Protein AF-D8LV66-F1 (afdb_monomer)

Sequence (334 aa):
MMGAKPSKTAANLLRFVEIIVEHAATNAAELAEILTWSRSHCESSVCGRDVHSAFYTSLFNVICMVATRYASPFEIMMPICQSVGTKEGIHCAHFASITDSNASNVAIALSDAIQTLLRPLSFMISLHKMYSVKNELEQERIRHLVPSFYSAWKKSAAHLCDALLQLAKAARLLVESELNVAAGESLLLLLKGFYGVVDQTVKQFAYASDCCPIQALTQLAQCISEKLTPSVYAVIQTVQKQGNSDVHVRKQAKLVPDVIFAIEQYEAKLIQVNKKTKGAVNLTMFVRRSTARDFRIDSAKLRNRLTKREEEEDERGGEVLVKAKREHVEWFVC

Structure (mmCIF, N/CA/C/O backbone):
data_AF-D8LV66-F1
#
_entry.id   AF-D8LV66-F1
#
loop_
_atom_site.group_PDB
_atom_site.id
_atom_site.type_symbol
_atom_site.label_atom_id
_atom_site.label_alt_id
_atom_site.label_comp_id
_atom_site.label_asym_id
_atom_site.label_entity_id
_atom_site.label_seq_id
_atom_site.pdbx_PDB_ins_code
_atom_site.Cartn_x
_atom_site.Cartn_y
_atom_site.Cartn_z
_atom_site.occupancy
_atom_site.B_iso_or_equiv
_atom_site.auth_seq_id
_atom_site.auth_comp_id
_atom_site.auth_asym_id
_atom_site.auth_atom_id
_atom_site.pdbx_PDB_model_num
ATOM 1 N N . MET A 1 1 ? 7.405 8.545 -47.912 1.00 34.97 1 MET A N 1
ATOM 2 C CA . MET A 1 1 ? 6.380 8.185 -46.907 1.00 34.97 1 MET A CA 1
ATOM 3 C C . MET A 1 1 ? 7.057 7.367 -45.822 1.00 34.97 1 MET A C 1
ATOM 5 O O . MET A 1 1 ? 7.722 6.391 -46.136 1.00 34.97 1 MET A O 1
ATOM 9 N N . MET A 1 2 ? 7.011 7.862 -44.586 1.00 37.50 2 MET A N 1
ATOM 10 C CA . MET A 1 2 ? 7.752 7.349 -43.430 1.00 37.50 2 MET A CA 1
ATOM 11 C C . MET A 1 2 ? 7.255 5.957 -43.019 1.00 37.50 2 MET A C 1
ATOM 13 O O . MET A 1 2 ? 6.076 5.786 -42.725 1.00 37.50 2 MET A O 1
ATOM 17 N N . GLY A 1 3 ? 8.158 4.977 -42.959 1.00 38.28 3 GLY A N 1
ATOM 18 C CA . GLY A 1 3 ? 7.880 3.669 -42.369 1.00 38.28 3 GLY A CA 1
ATOM 19 C C . GLY A 1 3 ? 7.764 3.786 -40.851 1.00 38.28 3 GLY A C 1
ATOM 20 O O . GLY A 1 3 ? 8.767 3.951 -40.154 1.00 38.28 3 GLY A O 1
ATOM 21 N N . ALA A 1 4 ? 6.544 3.720 -40.320 1.00 41.72 4 ALA A N 1
ATOM 22 C CA . ALA A 1 4 ? 6.340 3.532 -38.890 1.00 41.72 4 ALA A CA 1
ATOM 23 C C . ALA A 1 4 ? 6.951 2.179 -38.485 1.00 41.72 4 ALA A C 1
ATOM 25 O O . ALA A 1 4 ? 6.580 1.140 -39.028 1.00 41.72 4 ALA A O 1
ATOM 26 N N . LYS A 1 5 ? 7.912 2.189 -37.549 1.00 54.53 5 LYS A N 1
ATOM 27 C CA . LYS A 1 5 ? 8.500 0.954 -37.005 1.00 54.53 5 LYS A CA 1
ATOM 28 C C . LYS A 1 5 ? 7.367 0.075 -36.437 1.00 54.53 5 LYS A C 1
ATOM 30 O O . LYS A 1 5 ? 6.600 0.595 -35.622 1.00 54.53 5 LYS A O 1
ATOM 35 N N . PRO A 1 6 ? 7.275 -1.220 -36.797 1.00 58.41 6 PRO A N 1
ATOM 36 C CA . PRO A 1 6 ? 6.138 -2.095 -36.477 1.00 58.41 6 PRO A CA 1
ATOM 37 C C . PRO A 1 6 ? 5.761 -2.137 -34.987 1.00 58.41 6 PRO A C 1
ATOM 39 O O . PRO A 1 6 ? 4.588 -2.266 -34.648 1.00 58.41 6 PRO A O 1
ATOM 42 N N . SER A 1 7 ? 6.714 -1.911 -34.080 1.00 65.19 7 SER A N 1
ATOM 43 C CA . SER A 1 7 ? 6.426 -1.813 -32.647 1.00 65.19 7 SER A CA 1
ATOM 44 C C . SER A 1 7 ? 5.585 -0.610 -32.226 1.00 65.19 7 SER A C 1
ATOM 46 O O . SER A 1 7 ? 4.782 -0.752 -31.307 1.00 65.19 7 SER A O 1
ATOM 48 N N . LYS A 1 8 ? 5.763 0.571 -32.833 1.00 69.75 8 LYS A N 1
ATOM 49 C CA . LYS A 1 8 ? 4.962 1.746 -32.449 1.00 69.75 8 LYS A CA 1
ATOM 50 C C . LYS A 1 8 ? 3.501 1.521 -32.819 1.00 69.75 8 LYS A C 1
ATOM 52 O O . LYS A 1 8 ? 2.612 1.849 -32.043 1.00 69.75 8 LYS A O 1
ATOM 57 N N . THR A 1 9 ? 3.268 0.899 -33.971 1.00 78.19 9 THR A N 1
ATOM 58 C CA . THR A 1 9 ? 1.936 0.482 -34.408 1.00 78.19 9 THR A CA 1
ATOM 59 C C . THR A 1 9 ? 1.343 -0.554 -33.451 1.00 78.19 9 THR A C 1
ATOM 61 O O . THR A 1 9 ? 0.213 -0.378 -33.014 1.00 78.19 9 THR A O 1
ATOM 64 N N . ALA A 1 10 ? 2.112 -1.570 -33.045 1.00 78.94 10 ALA A N 1
ATOM 65 C CA . ALA A 1 10 ? 1.655 -2.577 -32.083 1.00 78.94 10 ALA A CA 1
ATOM 66 C C . ALA A 1 10 ? 1.335 -1.988 -30.692 1.00 78.94 10 ALA A C 1
ATOM 68 O O . ALA A 1 10 ? 0.301 -2.307 -30.113 1.00 78.94 10 ALA A O 1
ATOM 69 N N . ALA A 1 11 ? 2.171 -1.081 -30.176 1.00 80.06 11 ALA A N 1
ATOM 70 C CA . ALA A 1 11 ? 1.907 -0.384 -28.914 1.00 80.06 11 ALA A CA 1
ATOM 71 C C . ALA A 1 11 ? 0.644 0.496 -28.997 1.00 80.06 11 ALA A C 1
ATOM 73 O O . ALA A 1 11 ? -0.153 0.534 -28.063 1.00 80.06 11 ALA A O 1
ATOM 74 N N . ASN A 1 12 ? 0.410 1.153 -30.138 1.00 83.00 12 ASN A N 1
ATOM 75 C CA . ASN A 1 12 ? -0.816 1.918 -30.362 1.00 83.00 12 ASN A CA 1
ATOM 76 C C . ASN A 1 12 ? -2.060 1.019 -30.419 1.00 83.00 12 ASN A C 1
ATOM 78 O O . ASN A 1 12 ? -3.099 1.407 -29.896 1.00 83.00 12 ASN A O 1
ATOM 82 N N . LEU A 1 13 ? -1.965 -0.180 -31.007 1.00 86.00 13 LEU A N 1
ATOM 83 C CA . LEU A 1 13 ? -3.057 -1.163 -30.989 1.00 86.00 13 LEU A CA 1
ATOM 84 C C . LEU A 1 13 ? -3.398 -1.600 -29.562 1.00 86.00 13 LEU A C 1
ATOM 86 O O . LEU A 1 13 ? -4.570 -1.618 -29.198 1.00 86.00 13 LEU A O 1
ATOM 90 N N . LEU A 1 14 ? -2.389 -1.861 -28.728 1.00 86.38 14 LEU A N 1
ATOM 91 C CA . LEU A 1 14 ? -2.613 -2.154 -27.311 1.00 86.38 14 LEU A CA 1
ATOM 92 C C . LEU A 1 14 ? -3.275 -0.986 -26.580 1.00 86.38 14 LEU A C 1
ATOM 94 O O . LEU A 1 14 ? -4.154 -1.211 -25.761 1.00 86.38 14 LEU A O 1
ATOM 98 N N . ARG A 1 15 ? -2.952 0.260 -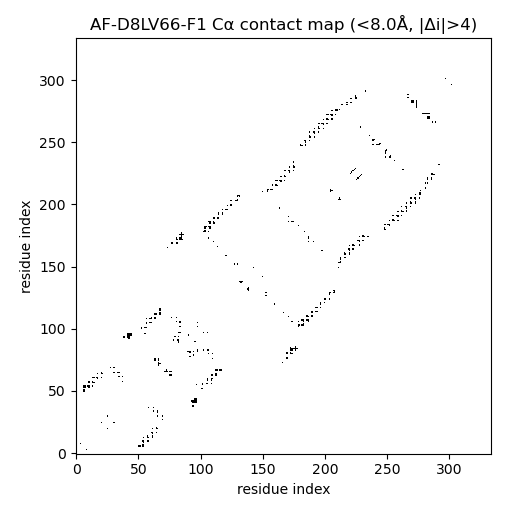26.934 1.00 84.06 15 ARG A N 1
ATOM 99 C CA . ARG A 1 15 ? -3.637 1.434 -26.382 1.00 84.06 15 ARG A CA 1
ATOM 100 C C . ARG A 1 15 ? -5.115 1.522 -26.782 1.00 84.06 15 ARG A C 1
ATOM 102 O O . ARG A 1 15 ? -5.923 2.022 -26.007 1.00 84.06 15 ARG A O 1
ATOM 109 N N . PHE A 1 16 ? -5.507 1.013 -27.951 1.00 85.88 16 PHE A N 1
ATOM 110 C CA . PHE A 1 16 ? -6.932 0.857 -28.272 1.00 85.88 16 PHE A CA 1
ATOM 111 C C . PHE A 1 16 ? -7.596 -0.194 -27.380 1.00 85.88 16 PHE A C 1
ATOM 113 O O . PHE A 1 16 ? -8.700 0.043 -26.899 1.00 85.88 16 PHE A O 1
ATOM 120 N N . VAL A 1 17 ? -6.912 -1.309 -27.104 1.00 85.94 17 VAL A N 1
ATOM 121 C CA . VAL A 1 17 ? -7.387 -2.303 -26.127 1.00 85.94 17 VAL A CA 1
ATOM 122 C C . VAL A 1 17 ? -7.499 -1.678 -24.734 1.00 85.94 17 VAL A C 1
ATOM 124 O O . VAL A 1 17 ? -8.485 -1.935 -24.047 1.00 85.94 17 VAL A O 1
ATOM 127 N N . GLU A 1 18 ? -6.559 -0.805 -24.346 1.00 85.06 18 GLU A N 1
ATOM 128 C CA . GLU A 1 18 ? -6.644 -0.052 -23.091 1.00 85.06 18 GLU A CA 1
ATOM 129 C C . GLU A 1 18 ? -7.951 0.763 -23.027 1.00 85.06 18 GLU A C 1
ATOM 131 O O . GLU A 1 18 ? -8.743 0.630 -22.099 1.00 85.06 18 GLU A O 1
ATOM 136 N N . ILE A 1 19 ? -8.238 1.551 -24.064 1.00 85.38 19 ILE A N 1
ATOM 137 C CA . ILE A 1 19 ? -9.449 2.384 -24.119 1.00 85.38 19 ILE A CA 1
ATOM 138 C C . ILE A 1 19 ? -10.722 1.527 -24.088 1.00 85.38 19 ILE A C 1
ATOM 140 O O . ILE A 1 19 ? -11.679 1.884 -23.397 1.00 85.38 19 ILE A O 1
ATOM 144 N N . ILE A 1 20 ? -10.737 0.402 -24.812 1.00 84.88 20 ILE A N 1
ATOM 145 C CA . ILE A 1 20 ? -11.877 -0.524 -24.837 1.00 84.88 20 ILE A CA 1
ATOM 146 C C . ILE A 1 20 ? -12.112 -1.094 -23.444 1.00 84.88 20 ILE A C 1
ATOM 148 O O . ILE A 1 20 ? -13.227 -1.009 -22.944 1.00 84.88 20 ILE A O 1
ATOM 152 N N . VAL A 1 21 ? -11.085 -1.636 -22.791 1.00 85.31 21 VAL A N 1
ATOM 153 C CA . VAL A 1 21 ? -11.248 -2.197 -21.445 1.00 85.31 21 VAL A CA 1
ATOM 154 C C . VAL A 1 21 ? -11.618 -1.105 -20.443 1.00 85.31 21 VAL A C 1
ATOM 156 O O . VAL A 1 21 ? -12.379 -1.390 -19.529 1.00 85.31 21 VAL A O 1
ATOM 159 N N . GLU A 1 22 ? -11.158 0.136 -20.608 1.00 83.06 22 GLU A N 1
ATOM 160 C CA . GLU A 1 22 ? -11.530 1.252 -19.735 1.00 83.06 22 GLU A CA 1
ATOM 161 C C . GLU A 1 22 ? -13.007 1.671 -19.887 1.00 83.06 22 GLU A C 1
ATOM 163 O O . GLU A 1 22 ? -13.671 1.956 -18.889 1.00 83.06 22 GLU A O 1
ATOM 168 N N . HIS A 1 23 ? -13.558 1.674 -21.101 1.00 80.25 23 HIS A N 1
ATOM 169 C CA . HIS A 1 23 ? -14.875 2.273 -21.363 1.00 80.25 23 HIS A CA 1
ATOM 170 C C . HIS A 1 23 ? -15.986 1.261 -21.651 1.00 80.25 23 HIS A C 1
ATOM 172 O O . HIS A 1 23 ? -17.163 1.586 -21.492 1.00 80.25 23 HIS A O 1
ATOM 178 N N . ALA A 1 24 ? -15.649 0.040 -22.056 1.00 77.06 24 ALA A N 1
ATOM 179 C CA . ALA A 1 24 ? -16.635 -1.001 -22.291 1.00 77.06 24 ALA A CA 1
ATOM 180 C C . ALA A 1 24 ? -17.081 -1.641 -20.969 1.00 77.06 24 ALA A C 1
ATOM 182 O O . ALA A 1 24 ? -16.293 -1.824 -20.032 1.00 77.06 24 ALA A O 1
ATOM 183 N N . ALA A 1 25 ? -18.360 -2.016 -20.915 1.00 72.06 25 ALA A N 1
ATOM 184 C CA . ALA A 1 25 ? -18.902 -2.891 -19.884 1.00 72.06 25 ALA A CA 1
ATOM 185 C C . ALA A 1 25 ? -18.411 -4.323 -20.146 1.00 72.06 25 ALA A C 1
ATOM 187 O O . ALA A 1 25 ? -19.154 -5.161 -20.649 1.00 72.06 25 ALA A O 1
ATOM 188 N N . THR A 1 26 ? -17.133 -4.569 -19.863 1.00 78.69 26 THR A N 1
ATOM 189 C CA . THR A 1 26 ? -16.510 -5.874 -20.062 1.00 78.69 26 THR A CA 1
ATOM 190 C C . THR A 1 26 ? -17.014 -6.870 -19.028 1.00 78.69 26 THR A C 1
ATOM 192 O O . THR A 1 26 ? -17.014 -6.598 -17.823 1.00 78.69 26 THR A O 1
ATOM 195 N N . ASN A 1 27 ? -17.463 -8.035 -19.490 1.00 85.25 27 ASN A N 1
ATOM 196 C CA . ASN A 1 27 ? -17.871 -9.117 -18.599 1.00 85.25 27 ASN A CA 1
ATOM 197 C C . ASN A 1 27 ? -16.661 -9.970 -18.166 1.00 85.25 27 ASN A C 1
ATOM 199 O O . ASN A 1 27 ? -15.556 -9.853 -18.697 1.00 85.25 27 ASN A O 1
ATOM 203 N N . ALA A 1 28 ? -16.857 -10.847 -17.178 1.00 84.38 28 ALA A N 1
ATOM 204 C CA . ALA A 1 28 ? -15.771 -11.659 -16.628 1.00 84.38 28 ALA A CA 1
ATOM 205 C C . ALA A 1 28 ? -15.124 -12.607 -17.659 1.00 84.38 28 ALA A C 1
ATOM 207 O O . ALA A 1 28 ? -13.924 -12.863 -17.566 1.00 84.38 28 ALA A O 1
ATOM 208 N N . ALA A 1 29 ? -15.889 -13.105 -18.638 1.00 87.56 29 ALA A N 1
ATOM 209 C CA . ALA A 1 29 ? -15.373 -13.995 -19.676 1.00 87.56 29 ALA A CA 1
ATOM 210 C C . ALA A 1 29 ? -14.469 -13.239 -20.662 1.00 87.56 29 ALA A C 1
ATOM 212 O O . ALA A 1 29 ? -13.368 -13.696 -20.953 1.00 87.56 29 ALA A O 1
ATOM 213 N N . GLU A 1 30 ? -14.881 -12.043 -21.087 1.00 88.62 30 GLU A N 1
ATOM 214 C CA . GLU A 1 30 ? -14.080 -11.165 -21.952 1.00 88.62 30 GLU A CA 1
ATOM 215 C C . GLU A 1 30 ? -12.770 -10.748 -21.272 1.00 88.62 30 GLU A C 1
ATOM 217 O O . GLU A 1 30 ? -11.700 -10.800 -21.877 1.00 88.62 30 GLU A O 1
ATOM 222 N N . LEU A 1 31 ? -12.820 -10.390 -19.982 1.00 87.56 31 LEU A N 1
ATOM 223 C CA . LEU A 1 31 ? -11.614 -10.072 -19.210 1.00 87.56 31 LEU A CA 1
ATOM 224 C C . LEU A 1 31 ? -10.668 -11.277 -19.104 1.00 87.56 31 LEU A C 1
ATOM 226 O O . LEU A 1 31 ? -9.450 -11.108 -19.198 1.00 87.56 31 LEU A O 1
ATOM 230 N N . ALA A 1 32 ? -11.209 -12.485 -18.925 1.00 88.12 32 ALA A N 1
ATOM 231 C CA . ALA A 1 32 ? -10.419 -13.710 -18.867 1.00 88.12 32 ALA A CA 1
ATOM 232 C C . ALA A 1 32 ? -9.761 -14.038 -20.219 1.00 88.12 32 ALA A C 1
ATOM 234 O O . ALA A 1 32 ? -8.601 -14.457 -20.245 1.00 88.12 32 ALA A O 1
ATOM 235 N N . GLU A 1 33 ? -10.453 -13.806 -21.336 1.00 90.56 33 GLU A N 1
ATOM 236 C CA . GLU A 1 33 ? -9.908 -13.991 -22.685 1.00 90.56 33 GLU A CA 1
ATOM 237 C C . GLU A 1 33 ? -8.758 -13.014 -22.961 1.00 90.56 33 GLU A C 1
ATOM 239 O O . GLU A 1 33 ? -7.662 -13.440 -23.336 1.00 90.56 33 GLU A O 1
ATOM 244 N N . ILE A 1 34 ? -8.957 -11.721 -22.671 1.00 89.62 34 ILE A N 1
ATOM 245 C CA . ILE A 1 34 ? -7.915 -10.691 -22.812 1.00 89.62 34 ILE A CA 1
ATOM 246 C C . ILE A 1 34 ? -6.699 -11.034 -21.946 1.00 89.62 34 ILE A C 1
ATOM 248 O O . ILE A 1 34 ? -5.557 -10.912 -22.398 1.00 89.62 34 ILE A O 1
ATOM 252 N N . LEU A 1 35 ? -6.916 -11.488 -20.708 1.00 88.62 35 LEU A N 1
ATOM 253 C CA . LEU A 1 35 ? -5.836 -11.886 -19.807 1.00 88.62 35 LEU A CA 1
ATOM 254 C C . LEU A 1 35 ? -5.074 -13.111 -20.325 1.00 88.62 35 LEU A C 1
ATOM 256 O O . LEU A 1 35 ? -3.846 -13.127 -20.272 1.00 88.62 35 LEU A O 1
ATOM 260 N N . THR A 1 36 ? -5.784 -14.118 -20.833 1.00 90.00 36 THR A N 1
ATOM 261 C CA . THR A 1 36 ? -5.188 -15.350 -21.374 1.00 90.00 36 THR A CA 1
ATOM 262 C C . THR A 1 36 ? -4.342 -15.038 -22.602 1.00 90.00 36 THR A C 1
ATOM 264 O O . THR A 1 36 ? -3.177 -15.434 -22.677 1.00 90.00 36 THR A O 1
ATOM 267 N N . TRP A 1 37 ? -4.887 -14.236 -23.520 1.00 89.88 37 TRP A N 1
ATOM 268 C CA . TRP A 1 37 ? -4.152 -13.732 -24.673 1.00 89.88 37 TRP A CA 1
ATOM 269 C C . TRP A 1 37 ? -2.910 -12.949 -24.237 1.00 89.88 37 TRP A C 1
ATOM 271 O O . TRP A 1 37 ? -1.808 -13.235 -24.705 1.00 89.88 37 TRP A O 1
ATOM 281 N N . SER A 1 38 ? -3.043 -12.029 -23.279 1.00 88.31 38 SER A N 1
ATOM 282 C CA . SER A 1 38 ? -1.922 -11.200 -22.816 1.00 88.31 38 SER A CA 1
ATOM 283 C C . SER A 1 38 ? -0.817 -12.033 -22.158 1.00 88.31 38 SER A C 1
ATOM 285 O O . SER A 1 38 ? 0.359 -11.816 -22.438 1.00 88.31 38 SER A O 1
ATOM 287 N N . ARG A 1 39 ? -1.178 -13.030 -21.337 1.00 85.00 39 ARG A N 1
ATOM 288 C CA . ARG A 1 39 ? -0.216 -13.936 -20.683 1.00 85.00 39 ARG A CA 1
ATOM 289 C C . ARG A 1 39 ? 0.567 -14.782 -21.678 1.00 85.00 39 ARG A C 1
ATOM 291 O O . ARG A 1 39 ? 1.778 -14.901 -21.526 1.00 85.00 39 ARG A O 1
ATOM 298 N N . SER A 1 40 ? -0.076 -15.278 -22.739 1.00 85.50 40 SER A N 1
ATOM 299 C CA . SER A 1 40 ? 0.633 -16.040 -23.780 1.00 85.50 40 SER A CA 1
ATOM 300 C C . SER A 1 40 ? 1.775 -15.235 -24.425 1.00 85.50 40 SER A C 1
ATOM 302 O O . SER A 1 40 ? 2.829 -15.784 -24.744 1.00 85.5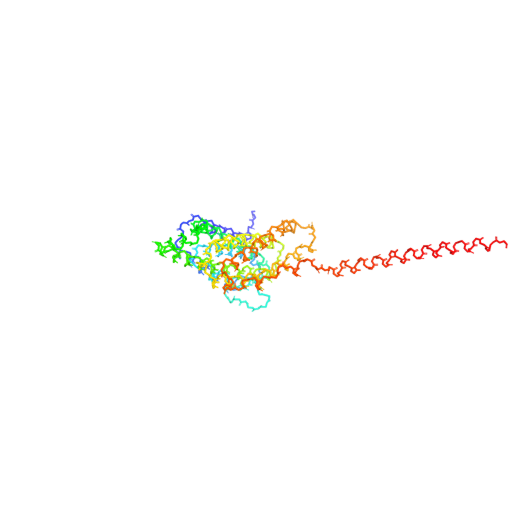0 40 SER A O 1
ATOM 304 N N . HIS A 1 41 ? 1.619 -13.909 -24.518 1.00 82.69 41 HIS A N 1
ATOM 305 C CA . HIS A 1 41 ? 2.650 -13.000 -25.023 1.00 82.69 41 HIS A CA 1
ATOM 306 C C . HIS A 1 41 ? 3.734 -12.664 -23.983 1.00 82.69 41 HIS A C 1
ATOM 308 O O . HIS A 1 41 ? 4.818 -12.233 -24.369 1.00 82.69 41 HIS A O 1
ATOM 314 N N . CYS A 1 42 ? 3.475 -12.866 -22.686 1.00 80.06 42 CYS A N 1
ATOM 315 C CA . CYS A 1 42 ? 4.460 -12.710 -21.607 1.00 80.06 42 CYS A CA 1
ATOM 316 C C . CYS A 1 42 ? 5.340 -13.958 -21.403 1.00 80.06 42 CYS A C 1
ATOM 318 O O . CYS A 1 42 ? 6.487 -13.830 -20.969 1.00 80.06 42 CYS A O 1
ATOM 320 N N . GLU A 1 43 ? 4.805 -15.144 -21.709 1.00 73.19 43 GLU A N 1
ATOM 321 C CA . GLU A 1 43 ? 5.479 -16.448 -21.582 1.00 73.19 43 GLU A CA 1
ATOM 322 C C . GLU A 1 43 ? 6.377 -16.771 -22.779 1.00 73.19 43 GLU A C 1
ATOM 324 O O . GLU A 1 43 ? 7.439 -17.380 -22.642 1.00 73.19 43 GLU A O 1
ATOM 329 N N . SER A 1 44 ? 5.963 -16.358 -23.976 1.00 60.22 44 SER A N 1
ATOM 330 C CA . SER A 1 44 ? 6.697 -16.660 -25.195 1.00 60.22 44 SER A CA 1
ATOM 331 C C . SER A 1 44 ? 7.904 -15.718 -25.341 1.00 60.22 44 SER A C 1
ATOM 333 O O . SER A 1 44 ? 7.757 -14.509 -25.507 1.00 60.22 44 SER A O 1
ATOM 335 N N . SER A 1 45 ? 9.129 -16.253 -25.356 1.00 52.50 45 SER A N 1
ATOM 336 C CA . SER A 1 45 ? 10.355 -15.499 -25.686 1.00 52.50 45 SER A CA 1
ATOM 337 C C . SER A 1 45 ? 10.436 -15.104 -27.177 1.00 52.50 45 SER A C 1
ATOM 339 O O . SER A 1 45 ? 11.523 -14.929 -27.725 1.00 52.50 45 SER A O 1
ATOM 341 N N . VAL A 1 46 ? 9.294 -15.064 -27.873 1.00 45.62 46 VAL A N 1
ATOM 342 C CA . VAL A 1 46 ? 9.173 -15.166 -29.339 1.00 45.62 46 VAL A CA 1
ATOM 343 C C . VAL A 1 46 ? 9.483 -13.848 -30.048 1.00 45.62 46 VAL A C 1
ATOM 345 O O . VAL A 1 46 ? 9.796 -13.827 -31.236 1.00 45.62 46 VAL A O 1
ATOM 348 N N . CYS A 1 47 ? 9.494 -12.737 -29.324 1.00 44.78 47 CYS A N 1
ATOM 349 C CA . CYS A 1 47 ? 9.873 -11.454 -29.884 1.00 44.78 47 CYS A CA 1
ATOM 350 C C . CYS A 1 47 ? 11.376 -11.231 -29.677 1.00 44.78 47 CYS A C 1
ATOM 352 O O . CYS A 1 47 ? 11.826 -10.986 -28.559 1.00 44.78 47 CYS A O 1
ATOM 354 N N . GLY A 1 48 ? 12.149 -11.345 -30.765 1.00 44.69 48 GLY A N 1
ATOM 355 C CA . GLY A 1 48 ? 13.594 -11.112 -30.786 1.00 44.69 48 GLY A CA 1
ATOM 356 C C . GLY A 1 48 ? 14.002 -9.840 -30.037 1.00 44.69 48 GLY A C 1
ATOM 357 O O . GLY A 1 48 ? 13.224 -8.893 -29.945 1.00 44.69 48 GLY A O 1
ATOM 358 N N . ARG A 1 49 ? 15.235 -9.840 -29.515 1.00 45.84 49 ARG A N 1
ATOM 359 C CA . ARG A 1 49 ? 15.826 -8.882 -28.553 1.00 45.84 49 ARG A CA 1
ATOM 360 C C . ARG A 1 49 ? 15.603 -7.379 -28.824 1.00 45.84 49 ARG A C 1
ATOM 362 O O . ARG A 1 49 ? 15.785 -6.586 -27.909 1.00 45.84 49 ARG A O 1
ATOM 369 N N . ASP A 1 50 ? 15.145 -7.001 -30.015 1.00 46.25 50 ASP A N 1
ATOM 370 C CA . ASP A 1 50 ? 14.879 -5.623 -30.438 1.00 46.25 50 ASP A CA 1
ATOM 371 C C . ASP A 1 50 ? 13.387 -5.240 -30.530 1.00 46.25 50 ASP A C 1
ATOM 373 O O . ASP A 1 50 ? 13.065 -4.098 -30.870 1.00 46.25 50 ASP A O 1
ATOM 377 N N . VAL A 1 51 ? 12.442 -6.129 -30.186 1.00 52.19 51 VAL A N 1
ATOM 378 C CA . VAL A 1 51 ? 11.017 -5.771 -30.037 1.00 52.19 51 VAL A CA 1
ATOM 379 C C . VAL A 1 51 ? 10.786 -5.084 -28.684 1.00 52.19 51 VAL A C 1
ATOM 381 O O . VAL A 1 51 ? 10.202 -5.604 -27.742 1.00 52.19 51 VAL A O 1
ATOM 384 N N . HIS A 1 52 ? 11.300 -3.858 -28.647 1.00 68.38 52 HIS A N 1
ATOM 385 C CA . HIS A 1 52 ? 10.719 -2.640 -28.106 1.00 68.38 52 HIS A CA 1
ATOM 386 C C . HIS A 1 52 ? 9.997 -2.712 -26.748 1.00 68.38 52 HIS A C 1
ATOM 388 O O . HIS A 1 52 ? 8.788 -2.929 -26.673 1.00 68.38 52 HIS A O 1
ATOM 394 N N . SER A 1 53 ? 10.718 -2.304 -25.699 1.00 71.56 53 SER A N 1
ATOM 395 C CA . SER A 1 53 ? 10.223 -1.937 -24.356 1.00 71.56 53 SER A CA 1
ATOM 396 C C . SER A 1 53 ? 8.850 -1.227 -24.335 1.00 71.56 53 SER A C 1
ATOM 398 O O . SER A 1 53 ? 8.042 -1.479 -23.443 1.00 71.56 53 SER A O 1
ATOM 400 N N . ALA A 1 54 ? 8.526 -0.412 -25.350 1.00 78.38 54 ALA A N 1
ATOM 401 C CA . ALA A 1 54 ? 7.224 0.246 -25.495 1.00 78.38 54 ALA A CA 1
ATOM 402 C C . ALA A 1 54 ? 6.034 -0.725 -25.646 1.00 78.38 54 ALA A C 1
ATOM 404 O O . ALA A 1 54 ? 4.996 -0.491 -25.037 1.00 78.38 54 ALA A O 1
ATOM 405 N N . PHE A 1 55 ? 6.176 -1.814 -26.413 1.00 84.69 55 PHE A N 1
ATOM 406 C CA . PHE A 1 55 ? 5.109 -2.809 -26.581 1.00 84.69 55 PHE A CA 1
ATOM 407 C C . PHE A 1 55 ? 4.806 -3.507 -25.257 1.00 84.69 55 PHE A C 1
ATOM 409 O O . PHE A 1 55 ? 3.660 -3.517 -24.822 1.00 84.69 55 PHE A O 1
ATOM 416 N N . TYR A 1 56 ? 5.837 -4.024 -24.582 1.00 83.25 56 TYR A N 1
ATOM 417 C CA . TYR A 1 56 ? 5.658 -4.692 -23.294 1.00 83.25 56 TYR A CA 1
ATOM 418 C C . TYR A 1 56 ? 5.160 -3.735 -22.212 1.00 83.25 56 TYR A C 1
ATOM 420 O O . TYR A 1 56 ? 4.332 -4.129 -21.403 1.00 83.25 56 TYR A O 1
ATOM 428 N N . THR A 1 57 ? 5.582 -2.468 -22.234 1.00 83.25 57 THR A N 1
ATOM 429 C CA . THR A 1 57 ? 5.021 -1.444 -21.340 1.00 83.25 57 THR A CA 1
ATOM 430 C C . THR A 1 57 ? 3.505 -1.320 -21.532 1.00 83.25 57 THR A C 1
ATOM 432 O O . THR A 1 57 ? 2.759 -1.428 -20.563 1.00 83.25 57 THR A O 1
ATOM 435 N N . SER A 1 58 ? 3.033 -1.177 -22.776 1.00 87.56 58 SER A N 1
ATOM 436 C CA . SER A 1 58 ? 1.594 -1.144 -23.078 1.00 87.56 58 SER A CA 1
ATOM 437 C C . SER A 1 58 ? 0.886 -2.464 -22.748 1.00 87.56 58 SER A C 1
ATOM 439 O O . SER A 1 58 ? -0.237 -2.455 -22.260 1.00 87.56 58 SER A O 1
ATOM 441 N N . LEU A 1 59 ? 1.536 -3.612 -22.952 1.00 89.94 59 LEU A N 1
ATOM 442 C CA . LEU A 1 59 ? 0.955 -4.914 -22.617 1.00 89.94 59 LEU A CA 1
ATOM 443 C C . LEU A 1 59 ? 0.732 -5.041 -21.105 1.00 89.94 59 LEU A C 1
ATOM 445 O O . LEU A 1 59 ? -0.347 -5.434 -20.667 1.00 89.94 59 LEU A O 1
ATOM 449 N N . PHE A 1 60 ? 1.723 -4.656 -20.297 1.00 90.75 60 PHE A N 1
ATOM 450 C CA . PHE A 1 60 ? 1.603 -4.676 -18.841 1.00 90.75 60 PHE A CA 1
ATOM 451 C C . PHE A 1 60 ? 0.591 -3.653 -18.319 1.00 90.75 60 PHE A C 1
ATOM 453 O O . PHE A 1 60 ? -0.099 -3.961 -17.349 1.00 90.75 60 PHE A O 1
ATOM 460 N N . ASN A 1 61 ? 0.422 -2.500 -18.973 1.00 90.69 61 ASN A N 1
ATOM 461 C CA . ASN A 1 61 ? -0.674 -1.577 -18.665 1.00 90.69 61 ASN A CA 1
ATOM 462 C C . ASN A 1 61 ? -2.045 -2.234 -18.872 1.00 90.69 61 ASN A C 1
ATOM 464 O O . ASN A 1 61 ? -2.880 -2.185 -17.967 1.00 90.69 61 ASN A O 1
ATOM 468 N N . VAL A 1 62 ? -2.262 -2.900 -20.015 1.00 91.69 62 VAL A N 1
ATOM 469 C CA . VAL A 1 62 ? -3.504 -3.647 -20.284 1.00 91.69 62 VAL A CA 1
ATOM 470 C C . VAL A 1 62 ? -3.730 -4.713 -19.213 1.00 91.69 62 VAL A C 1
ATOM 472 O O . VAL A 1 62 ? -4.809 -4.757 -18.623 1.00 91.69 62 VAL A O 1
ATOM 475 N N . ILE A 1 63 ? -2.715 -5.528 -18.902 1.00 92.38 63 ILE A N 1
ATOM 476 C CA . ILE A 1 63 ? -2.812 -6.577 -17.874 1.00 92.38 63 ILE A CA 1
ATOM 477 C C . ILE A 1 63 ? -3.177 -5.978 -16.512 1.00 92.38 63 ILE A C 1
ATOM 479 O O . ILE A 1 63 ? -4.074 -6.486 -15.839 1.00 92.38 63 ILE A O 1
ATOM 483 N N . CYS A 1 64 ? -2.512 -4.897 -16.104 1.00 93.19 64 CYS A N 1
ATOM 484 C CA . CYS A 1 64 ? -2.767 -4.245 -14.824 1.00 93.19 64 CYS A CA 1
ATOM 485 C C . CYS A 1 64 ? -4.180 -3.655 -14.766 1.00 93.19 64 CYS A C 1
ATOM 487 O O . CYS A 1 64 ? -4.873 -3.813 -13.763 1.00 93.19 64 CYS A O 1
ATOM 489 N N . MET A 1 65 ? -4.647 -3.034 -15.847 1.00 91.12 65 MET A N 1
ATOM 490 C CA . MET A 1 65 ? -5.994 -2.481 -15.914 1.00 91.12 65 MET A CA 1
ATOM 491 C C . MET A 1 65 ? -7.068 -3.577 -15.891 1.00 91.12 65 MET A C 1
ATOM 493 O O . MET A 1 65 ? -8.034 -3.457 -15.136 1.00 91.12 65 MET A O 1
ATOM 497 N N . VAL A 1 66 ? -6.882 -4.673 -16.634 1.00 91.56 66 VAL A N 1
ATOM 498 C CA . VAL A 1 66 ? -7.751 -5.861 -16.556 1.00 91.56 66 VAL A CA 1
ATOM 499 C C . VAL A 1 66 ? -7.764 -6.413 -15.130 1.00 91.56 66 VAL A C 1
ATOM 501 O O . VAL A 1 66 ? -8.835 -6.692 -14.592 1.00 91.56 66 VAL A O 1
ATOM 504 N N . ALA A 1 67 ? -6.601 -6.492 -14.475 1.00 91.88 67 ALA A N 1
ATOM 505 C CA . ALA A 1 67 ? -6.499 -6.971 -13.102 1.00 91.88 67 ALA A CA 1
ATOM 506 C C . ALA A 1 67 ? -7.330 -6.129 -12.125 1.00 91.88 67 ALA A C 1
ATOM 508 O O . ALA A 1 67 ? -7.971 -6.699 -11.246 1.00 91.88 67 ALA A O 1
ATOM 509 N N . THR A 1 68 ? -7.403 -4.802 -12.304 1.00 92.00 68 THR A N 1
ATOM 510 C CA . THR A 1 68 ? -8.234 -3.944 -11.435 1.00 92.00 68 THR A CA 1
ATOM 511 C C . THR A 1 68 ? -9.738 -4.220 -11.520 1.00 92.00 68 THR A C 1
ATOM 513 O O . THR A 1 68 ? -10.471 -3.850 -10.604 1.00 92.00 68 THR A O 1
ATOM 516 N N . ARG A 1 69 ? -10.201 -4.875 -12.592 1.00 89.12 69 ARG A N 1
ATOM 517 C CA . ARG A 1 69 ? -11.608 -5.252 -12.810 1.00 89.12 69 ARG A CA 1
ATOM 518 C C . ARG A 1 69 ? -11.895 -6.716 -12.499 1.00 89.12 69 ARG A C 1
ATOM 520 O O . ARG A 1 69 ? -13.050 -7.132 -12.512 1.00 89.12 69 ARG A O 1
ATOM 527 N N . TYR A 1 70 ? -10.855 -7.499 -12.239 1.00 86.88 70 TYR A N 1
ATOM 528 C CA . TYR A 1 70 ? -10.982 -8.911 -11.925 1.00 86.88 70 TYR A CA 1
ATOM 529 C C . TYR A 1 70 ? -11.410 -9.112 -10.467 1.00 86.88 70 TYR A C 1
ATOM 531 O O . TYR A 1 70 ? -11.086 -8.303 -9.599 1.00 86.88 70 TYR A O 1
ATOM 539 N N . ALA A 1 71 ? -12.109 -10.213 -10.172 1.00 85.75 71 ALA A N 1
ATOM 540 C CA . ALA A 1 71 ? -12.606 -10.493 -8.819 1.00 85.75 71 ALA A CA 1
ATOM 541 C C . ALA A 1 71 ? -11.476 -10.616 -7.775 1.00 85.75 71 ALA A C 1
ATOM 543 O O . ALA A 1 71 ? -11.657 -10.247 -6.617 1.00 85.75 71 ALA A O 1
ATOM 544 N N . SER A 1 72 ? -10.303 -11.100 -8.200 1.00 88.81 72 SER A N 1
ATOM 545 C CA . SER A 1 72 ? -9.098 -11.260 -7.377 1.00 88.81 72 SER A CA 1
ATOM 546 C C . SER A 1 72 ? -7.891 -10.592 -8.060 1.00 88.81 72 SER A C 1
ATOM 548 O O . SER A 1 72 ? -7.109 -11.259 -8.739 1.00 88.81 72 SER A O 1
ATOM 550 N N . PRO A 1 73 ? -7.713 -9.261 -7.926 1.00 92.50 73 PRO A N 1
ATOM 551 C CA . PRO A 1 73 ? -6.656 -8.529 -8.636 1.00 92.50 73 PRO A CA 1
ATOM 552 C C . PRO A 1 73 ? -5.240 -9.031 -8.316 1.00 92.50 73 PRO A C 1
ATOM 554 O O . PRO A 1 73 ? -4.367 -9.081 -9.184 1.00 92.50 73 PRO A O 1
ATOM 557 N N . PHE A 1 74 ? -5.002 -9.446 -7.067 1.00 91.19 74 PHE A N 1
ATOM 558 C CA . PHE A 1 74 ? -3.675 -9.856 -6.599 1.00 91.19 74 PHE A CA 1
ATOM 559 C C . PHE A 1 74 ? -3.244 -11.247 -7.065 1.00 91.19 74 PHE A C 1
ATOM 561 O O . PHE A 1 74 ? -2.045 -11.507 -7.065 1.00 91.19 74 PHE A O 1
ATOM 568 N N . GLU A 1 75 ? -4.155 -12.100 -7.540 1.00 90.19 75 GLU A N 1
ATOM 569 C CA . GLU A 1 75 ? -3.766 -13.331 -8.249 1.00 90.19 75 GLU A CA 1
ATOM 570 C C . GLU A 1 75 ? -3.010 -13.023 -9.546 1.00 90.19 75 GLU A C 1
ATOM 572 O O . GLU A 1 75 ? -2.154 -13.796 -9.972 1.00 90.19 75 GLU A O 1
ATOM 577 N N . ILE A 1 76 ? -3.300 -11.874 -10.161 1.00 90.94 76 ILE A N 1
ATOM 578 C CA . ILE A 1 76 ? -2.658 -11.425 -11.396 1.00 90.94 76 ILE A CA 1
ATOM 579 C C . ILE A 1 76 ? -1.456 -10.535 -11.080 1.00 90.94 76 ILE A C 1
ATOM 581 O O . ILE A 1 76 ? -0.385 -10.730 -11.643 1.00 90.94 76 ILE A O 1
ATOM 585 N N . MET A 1 77 ? -1.618 -9.558 -10.183 1.00 92.56 77 MET A N 1
ATOM 586 C CA . MET A 1 77 ? -0.593 -8.536 -9.942 1.00 92.56 77 MET A CA 1
ATOM 587 C C . MET A 1 77 ? 0.578 -9.036 -9.090 1.00 92.56 77 MET A C 1
ATOM 589 O O . MET A 1 77 ? 1.707 -8.606 -9.313 1.00 92.56 77 MET A O 1
ATOM 593 N N . MET A 1 78 ? 0.352 -9.942 -8.128 1.00 92.38 78 MET A N 1
ATOM 594 C CA . MET A 1 78 ? 1.409 -10.371 -7.200 1.00 92.38 78 MET A CA 1
ATOM 595 C C . MET A 1 78 ? 2.584 -11.074 -7.906 1.00 92.38 78 MET A C 1
ATOM 597 O O . MET A 1 78 ? 3.724 -10.701 -7.625 1.00 92.38 78 MET A O 1
ATOM 601 N N . PRO A 1 79 ? 2.368 -12.016 -8.848 1.00 89.38 79 PRO A N 1
ATOM 602 C CA . PRO A 1 79 ? 3.471 -12.619 -9.603 1.00 89.38 79 PRO A CA 1
ATOM 603 C C . PRO A 1 79 ? 4.267 -11.606 -10.443 1.00 89.38 79 PRO A C 1
ATOM 605 O O . PRO A 1 79 ? 5.485 -11.729 -10.584 1.00 89.38 79 PRO A O 1
ATOM 608 N N . ILE A 1 80 ? 3.603 -10.564 -10.959 1.00 90.75 80 ILE A N 1
ATOM 609 C CA . ILE A 1 80 ? 4.263 -9.478 -11.699 1.00 90.75 80 ILE A CA 1
ATOM 610 C C . ILE A 1 80 ? 5.128 -8.655 -10.733 1.00 90.75 80 ILE A C 1
ATOM 612 O O . ILE A 1 80 ? 6.300 -8.422 -11.015 1.00 90.75 80 ILE A O 1
ATOM 616 N N . CYS A 1 81 ? 4.608 -8.289 -9.554 1.00 91.06 81 CYS A N 1
ATOM 617 C CA . CYS A 1 81 ? 5.389 -7.611 -8.512 1.00 91.06 81 CYS A CA 1
ATOM 618 C C . CYS A 1 81 ? 6.618 -8.426 -8.079 1.00 91.06 81 CYS A C 1
ATOM 620 O O . CYS A 1 81 ? 7.680 -7.853 -7.862 1.00 91.06 81 CYS A O 1
ATOM 622 N N . GLN A 1 82 ? 6.495 -9.751 -7.962 1.00 88.94 82 GLN A N 1
ATOM 623 C CA . GLN A 1 82 ? 7.621 -10.638 -7.637 1.00 88.94 82 GLN A CA 1
ATOM 624 C C . GLN A 1 82 ? 8.683 -10.642 -8.740 1.00 88.94 82 GLN A C 1
ATOM 626 O O . GLN A 1 82 ? 9.875 -10.603 -8.443 1.00 88.94 82 GLN A O 1
ATOM 631 N N . SER A 1 83 ? 8.244 -10.633 -9.999 1.00 85.25 83 SER A N 1
ATOM 632 C CA . SER A 1 83 ? 9.131 -10.596 -11.166 1.00 85.25 83 SER A CA 1
ATOM 633 C C . SER A 1 83 ? 9.864 -9.254 -11.302 1.00 85.25 83 SER A C 1
ATOM 635 O O . SER A 1 83 ? 10.980 -9.220 -11.798 1.00 85.25 83 SER A O 1
ATOM 637 N N . VAL A 1 84 ? 9.265 -8.151 -10.836 1.00 86.12 84 VAL A N 1
ATOM 638 C CA . VAL A 1 84 ? 9.928 -6.835 -10.761 1.00 86.12 84 VAL A CA 1
ATOM 639 C C . VAL A 1 84 ? 10.865 -6.735 -9.545 1.00 86.12 84 VAL A C 1
ATOM 641 O O . VAL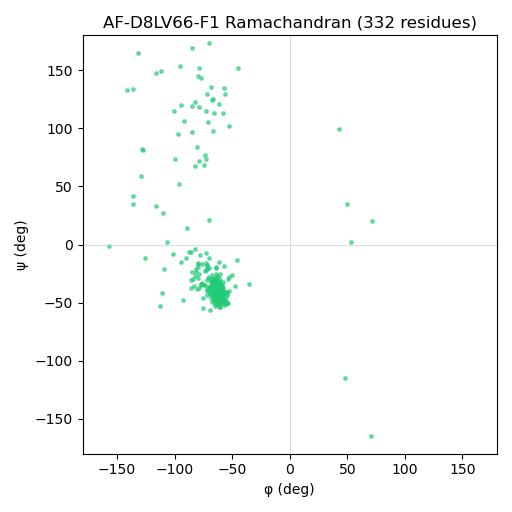 A 1 84 ? 11.930 -6.134 -9.643 1.00 86.12 84 VAL A O 1
ATOM 644 N N . GLY A 1 85 ? 10.480 -7.319 -8.403 1.00 71.19 85 GLY A N 1
ATOM 645 C CA . GLY A 1 85 ? 11.174 -7.162 -7.117 1.00 71.19 85 GLY A CA 1
ATOM 646 C C . GLY A 1 85 ? 12.314 -8.129 -6.814 1.00 71.19 85 GLY A C 1
ATOM 647 O O . GLY A 1 85 ? 12.991 -7.955 -5.803 1.00 71.19 85 GLY A O 1
ATOM 648 N N . THR A 1 86 ? 12.556 -9.141 -7.645 1.00 63.66 86 THR A N 1
ATOM 649 C CA . THR A 1 86 ? 13.656 -10.093 -7.439 1.00 63.66 86 THR A CA 1
ATOM 650 C C . THR A 1 86 ? 14.844 -9.745 -8.338 1.00 63.66 86 THR A C 1
ATOM 652 O O . THR A 1 86 ? 14.761 -9.839 -9.554 1.00 63.66 86 THR A O 1
ATOM 655 N N . LYS A 1 87 ? 15.985 -9.364 -7.741 1.00 53.47 87 LYS A N 1
ATOM 656 C CA . LYS A 1 87 ? 17.278 -9.312 -8.460 1.00 53.47 87 LYS A CA 1
ATOM 657 C C . LYS A 1 87 ? 17.815 -10.706 -8.784 1.00 53.47 87 LYS A C 1
ATOM 659 O O . LYS A 1 87 ? 18.555 -10.897 -9.742 1.00 53.47 87 LYS A O 1
ATOM 664 N N . GLU A 1 88 ? 17.468 -11.674 -7.945 1.00 39.34 88 GLU A N 1
ATOM 665 C CA . GLU A 1 88 ? 17.863 -13.067 -8.086 1.00 39.34 88 GLU A CA 1
ATOM 666 C C . GLU A 1 88 ? 16.731 -13.835 -8.756 1.00 39.34 88 GLU A C 1
ATOM 668 O O . GLU A 1 88 ? 15.801 -14.260 -8.081 1.00 39.34 88 GLU A O 1
ATOM 673 N N . GLY A 1 89 ? 16.808 -13.981 -10.079 1.00 36.22 89 GLY A N 1
ATOM 674 C CA . GLY A 1 89 ? 16.620 -15.252 -10.790 1.00 36.22 89 GLY A CA 1
ATOM 675 C C . GLY A 1 89 ? 15.364 -16.104 -10.570 1.00 36.22 89 GLY A C 1
ATOM 676 O O . GLY A 1 89 ? 15.268 -17.150 -11.206 1.00 36.22 89 GLY A O 1
ATOM 677 N N . ILE A 1 90 ? 14.374 -15.710 -9.769 1.00 42.50 90 ILE A N 1
ATOM 678 C CA . ILE A 1 90 ? 13.032 -16.281 -9.854 1.00 42.50 90 ILE A CA 1
ATOM 679 C C . ILE A 1 90 ? 12.349 -15.526 -10.983 1.00 42.50 90 ILE A C 1
ATOM 681 O O . ILE A 1 90 ? 11.414 -14.753 -10.781 1.00 42.50 90 ILE A O 1
ATOM 685 N N . HIS A 1 91 ? 12.842 -15.758 -12.203 1.00 47.47 91 HIS A N 1
ATOM 686 C CA . HIS A 1 91 ? 12.022 -15.583 -13.383 1.00 47.47 91 HIS A CA 1
ATOM 687 C C . HIS A 1 91 ? 10.766 -16.400 -13.113 1.00 47.47 91 HIS A C 1
ATOM 689 O O . HIS A 1 91 ? 10.782 -17.631 -13.167 1.00 47.47 91 HIS A O 1
ATOM 695 N N . CYS A 1 92 ? 9.680 -15.728 -12.738 1.00 51.00 92 CYS A N 1
ATOM 696 C CA . CYS A 1 92 ? 8.389 -16.371 -12.757 1.00 51.00 92 CYS A CA 1
ATOM 697 C C . CYS A 1 92 ? 8.233 -16.808 -14.213 1.00 51.00 92 CYS A C 1
ATOM 699 O O . CYS A 1 92 ? 8.220 -15.948 -15.092 1.00 51.00 92 CYS A O 1
ATOM 701 N N . ALA A 1 93 ? 8.214 -18.118 -14.482 1.00 53.31 93 ALA A N 1
ATOM 702 C CA . ALA A 1 93 ? 8.205 -18.646 -15.852 1.00 53.31 93 ALA A CA 1
ATOM 703 C C . ALA A 1 93 ? 7.107 -17.989 -16.719 1.00 53.31 93 ALA A C 1
ATOM 705 O O . ALA A 1 93 ? 7.262 -17.831 -17.923 1.00 53.31 93 ALA A O 1
ATOM 706 N N . HIS A 1 94 ? 6.050 -17.520 -16.053 1.00 62.16 94 HIS A N 1
ATOM 707 C CA . HIS A 1 94 ? 4.889 -16.820 -16.586 1.00 62.16 94 HIS A CA 1
ATOM 708 C C . HIS A 1 94 ? 5.141 -15.368 -17.067 1.00 62.16 94 HIS A C 1
ATOM 710 O O . HIS A 1 94 ? 4.319 -14.822 -17.796 1.00 62.16 94 HIS A O 1
ATOM 716 N N . PHE A 1 95 ? 6.243 -14.714 -16.674 1.00 74.12 95 PHE A N 1
ATOM 717 C CA . PHE A 1 95 ? 6.552 -13.313 -17.018 1.00 74.12 95 PHE A CA 1
ATOM 718 C C . PHE A 1 95 ? 8.014 -13.107 -17.443 1.00 74.12 95 PHE A C 1
ATOM 720 O O . PHE A 1 95 ? 8.647 -12.110 -17.087 1.00 74.12 95 PHE A O 1
ATOM 727 N N . ALA A 1 96 ? 8.549 -14.028 -18.250 1.00 71.56 96 ALA A N 1
ATOM 728 C CA . ALA A 1 96 ? 9.906 -13.951 -18.801 1.00 71.56 96 ALA A CA 1
ATOM 729 C C . ALA A 1 96 ? 10.175 -12.666 -19.618 1.00 71.56 96 ALA A C 1
ATOM 731 O O . ALA A 1 96 ? 11.326 -12.283 -19.814 1.00 71.56 96 ALA A O 1
ATOM 732 N N . SER A 1 97 ? 9.124 -11.971 -20.066 1.00 76.00 97 SER A N 1
ATOM 733 C CA . SER A 1 97 ? 9.208 -10.689 -20.775 1.00 76.00 97 SER A CA 1
ATOM 734 C C . SER A 1 97 ? 9.645 -9.487 -19.919 1.00 76.00 97 SER A C 1
ATOM 736 O O . SER A 1 97 ? 9.893 -8.407 -20.468 1.00 76.00 97 SER A O 1
ATOM 738 N N . ILE A 1 98 ? 9.686 -9.612 -18.587 1.00 81.69 98 ILE A N 1
ATOM 739 C CA . ILE A 1 98 ? 10.164 -8.541 -17.697 1.00 81.69 98 ILE A CA 1
ATOM 740 C C . ILE A 1 98 ? 11.693 -8.594 -17.649 1.00 81.69 98 ILE A C 1
ATOM 742 O O . ILE A 1 98 ? 12.287 -9.611 -17.309 1.00 81.69 98 ILE A O 1
ATOM 746 N N . THR A 1 99 ? 12.323 -7.481 -18.009 1.00 80.19 99 THR A N 1
ATOM 747 C CA . THR A 1 99 ? 13.779 -7.308 -18.072 1.00 80.19 99 THR A CA 1
ATOM 748 C C . THR A 1 99 ? 14.167 -6.012 -17.373 1.00 80.19 99 THR A C 1
ATOM 750 O O . THR A 1 99 ? 13.332 -5.119 -17.214 1.00 80.19 99 THR A O 1
ATOM 753 N N . ASP A 1 100 ? 15.448 -5.830 -17.061 1.00 78.00 100 ASP A N 1
ATOM 754 C CA . ASP A 1 100 ? 15.957 -4.583 -16.465 1.00 78.00 100 ASP A CA 1
ATOM 755 C C . ASP A 1 100 ? 15.581 -3.334 -17.286 1.00 78.00 100 ASP A C 1
ATOM 757 O O . ASP A 1 100 ? 15.355 -2.252 -16.746 1.00 78.00 100 ASP A O 1
ATOM 761 N N . SER A 1 101 ? 15.437 -3.492 -18.608 1.00 79.31 101 SER A N 1
ATOM 762 C CA . SER A 1 101 ? 15.099 -2.404 -19.535 1.00 79.31 101 SER A CA 1
ATOM 763 C C . SER A 1 101 ? 13.645 -1.917 -19.459 1.00 79.31 101 SER A C 1
ATOM 765 O O . SER A 1 101 ? 13.348 -0.804 -19.903 1.00 79.31 101 SER A O 1
ATOM 767 N N . ASN A 1 102 ? 12.721 -2.736 -18.942 1.00 83.69 102 ASN A N 1
ATOM 768 C CA . ASN A 1 102 ? 11.292 -2.409 -18.871 1.00 83.69 102 ASN A CA 1
ATOM 769 C C . ASN A 1 102 ? 10.704 -2.522 -17.454 1.00 83.69 102 ASN A C 1
ATOM 771 O O . ASN A 1 102 ? 9.620 -1.987 -17.229 1.00 83.69 102 ASN A O 1
ATOM 775 N N . ALA A 1 103 ? 11.420 -3.115 -16.492 1.00 86.44 103 ALA A N 1
ATOM 776 C CA . ALA A 1 103 ? 10.955 -3.328 -15.121 1.00 86.44 103 ALA A CA 1
ATOM 777 C C . ALA A 1 103 ? 10.449 -2.040 -14.454 1.00 86.44 103 ALA A C 1
ATOM 779 O O . ALA A 1 103 ? 9.398 -2.043 -13.821 1.00 86.44 103 ALA A O 1
ATOM 780 N N . SER A 1 104 ? 11.132 -0.909 -14.671 1.00 89.94 104 SER A N 1
ATOM 781 C CA . SER A 1 104 ? 10.684 0.392 -14.149 1.00 89.94 104 SER A CA 1
ATOM 782 C C . SER A 1 104 ? 9.339 0.844 -14.729 1.00 89.94 104 SER A C 1
ATOM 784 O O . SER A 1 104 ? 8.505 1.368 -13.998 1.00 89.94 104 SER A O 1
ATOM 786 N N . ASN A 1 105 ? 9.083 0.605 -16.016 1.00 89.50 105 ASN A N 1
ATOM 787 C CA . ASN A 1 105 ? 7.799 0.950 -16.631 1.00 89.50 105 ASN A CA 1
ATOM 788 C C . ASN A 1 105 ? 6.678 0.026 -16.141 1.00 89.50 105 ASN A C 1
ATOM 790 O O . ASN A 1 105 ? 5.572 0.487 -15.870 1.00 89.50 105 ASN A O 1
ATOM 794 N N . VAL A 1 106 ? 6.975 -1.266 -15.969 1.00 90.94 106 VAL A N 1
ATOM 795 C CA . VAL A 1 106 ? 6.036 -2.230 -15.375 1.00 90.94 106 VAL A CA 1
ATOM 796 C C . VAL A 1 106 ? 5.720 -1.854 -13.924 1.00 90.94 106 VAL A C 1
ATOM 798 O O . VAL A 1 106 ? 4.565 -1.914 -13.509 1.00 90.94 106 VAL A O 1
ATOM 801 N N . ALA A 1 107 ? 6.711 -1.391 -13.159 1.00 92.62 107 ALA A N 1
ATOM 802 C CA . ALA A 1 107 ? 6.512 -0.908 -11.795 1.00 92.62 107 ALA A CA 1
ATOM 803 C C . ALA A 1 107 ? 5.604 0.332 -11.731 1.00 92.62 107 ALA A C 1
ATOM 805 O O . ALA A 1 107 ? 4.796 0.442 -10.807 1.00 92.62 107 ALA A O 1
ATOM 806 N N . ILE A 1 108 ? 5.697 1.243 -12.709 1.00 93.69 108 ILE A N 1
ATOM 807 C CA . ILE A 1 108 ? 4.778 2.387 -12.841 1.00 93.69 108 ILE A CA 1
ATOM 808 C C . ILE A 1 108 ? 3.352 1.884 -13.093 1.00 93.69 108 ILE A C 1
ATOM 810 O O . ILE A 1 108 ? 2.450 2.233 -12.334 1.00 93.69 108 ILE A O 1
ATOM 814 N N . ALA A 1 109 ? 3.164 0.990 -14.070 1.00 93.56 109 ALA A N 1
ATOM 815 C CA . ALA A 1 109 ? 1.861 0.400 -14.390 1.00 93.56 109 ALA A CA 1
ATOM 816 C C . ALA A 1 109 ? 1.211 -0.281 -13.172 1.00 93.56 109 ALA A C 1
ATOM 818 O O . ALA A 1 109 ? 0.036 -0.063 -12.865 1.00 93.56 109 ALA A O 1
ATOM 819 N N . LEU A 1 110 ? 1.999 -1.068 -12.431 1.00 95.25 110 LEU A N 1
ATOM 820 C CA . LEU A 1 110 ? 1.569 -1.695 -11.183 1.00 95.25 110 LEU A CA 1
ATOM 821 C C . LEU A 1 110 ? 1.214 -0.649 -10.126 1.00 95.25 110 LEU A C 1
ATOM 823 O O . LEU A 1 110 ? 0.188 -0.783 -9.464 1.00 95.25 110 LEU A O 1
ATOM 827 N N . SER A 1 111 ? 2.028 0.397 -9.975 1.00 95.50 111 SER A N 1
ATOM 828 C CA . SER A 1 111 ? 1.780 1.457 -8.993 1.00 95.50 111 SER A CA 1
ATOM 829 C C . SER A 1 111 ? 0.470 2.193 -9.269 1.00 95.50 111 SER A C 1
ATOM 831 O O . SER A 1 111 ? -0.300 2.443 -8.341 1.00 95.50 111 SER A O 1
ATOM 833 N N . ASP A 1 112 ? 0.174 2.491 -10.531 1.00 94.38 112 ASP A N 1
ATOM 834 C CA . ASP A 1 112 ? -1.050 3.181 -10.946 1.00 94.38 112 ASP A CA 1
ATOM 835 C C . ASP A 1 112 ? -2.295 2.293 -10.819 1.00 94.38 112 ASP A C 1
ATOM 837 O O . ASP A 1 112 ? -3.347 2.736 -10.338 1.00 94.38 112 ASP A O 1
ATOM 841 N N . ALA A 1 113 ? -2.181 1.010 -11.169 1.00 94.62 113 ALA A N 1
ATOM 842 C CA . ALA A 1 113 ? -3.259 0.047 -10.969 1.00 94.62 113 ALA A CA 1
ATOM 843 C C . ALA A 1 113 ? -3.555 -0.170 -9.481 1.00 94.62 113 ALA A C 1
ATOM 845 O O . ALA A 1 113 ? -4.717 -0.150 -9.068 1.00 94.62 113 ALA A O 1
ATOM 846 N N . ILE A 1 114 ? -2.516 -0.275 -8.647 1.00 96.00 114 ILE A N 1
ATOM 847 C CA . ILE A 1 114 ? -2.684 -0.345 -7.197 1.00 96.00 114 ILE A CA 1
ATOM 848 C C . ILE A 1 114 ? -3.356 0.933 -6.668 1.00 96.00 114 ILE A C 1
ATOM 850 O O . ILE A 1 114 ? -4.309 0.849 -5.893 1.00 96.00 114 ILE A O 1
ATOM 854 N N . GLN A 1 115 ? -2.918 2.120 -7.098 1.00 95.25 115 GLN A N 1
ATOM 855 C CA . GLN A 1 115 ? -3.559 3.384 -6.712 1.00 95.25 115 GLN A CA 1
ATOM 856 C C . GLN A 1 115 ? -5.038 3.440 -7.117 1.00 95.25 115 GLN A C 1
ATOM 858 O O . GLN A 1 115 ? -5.867 3.974 -6.376 1.00 95.25 115 GLN A O 1
ATOM 863 N N . THR A 1 116 ? -5.39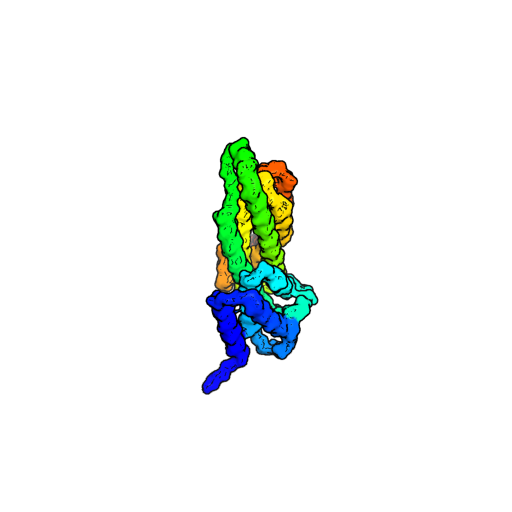0 2.862 -8.263 1.00 93.81 116 THR A N 1
ATOM 864 C CA . THR A 1 116 ? -6.782 2.756 -8.714 1.00 93.81 116 THR A CA 1
ATOM 865 C C . THR A 1 116 ? -7.607 1.875 -7.774 1.00 93.81 116 THR A C 1
ATOM 867 O O . THR A 1 116 ? -8.721 2.260 -7.420 1.00 93.81 116 THR A O 1
ATOM 870 N N . LEU A 1 117 ? -7.039 0.769 -7.277 1.00 94.38 117 LEU A N 1
ATOM 871 C CA . LEU A 1 117 ? -7.670 -0.100 -6.274 1.00 94.38 117 LEU A CA 1
ATOM 872 C C . LEU A 1 117 ? -7.820 0.565 -4.895 1.00 94.38 117 LEU A C 1
ATOM 874 O O . LEU A 1 117 ? -8.743 0.233 -4.154 1.00 94.38 117 LEU A O 1
ATOM 878 N N . LEU A 1 118 ? -6.972 1.534 -4.538 1.00 95.50 118 LEU A N 1
ATOM 879 C CA . LEU A 1 118 ? -7.090 2.248 -3.259 1.00 95.50 118 LEU A CA 1
ATOM 880 C C . LEU A 1 118 ? -8.345 3.135 -3.175 1.00 95.50 118 LEU A C 1
ATOM 882 O O . LEU A 1 118 ? -8.892 3.310 -2.084 1.00 95.50 118 LEU A O 1
ATOM 886 N N . ARG A 1 119 ? -8.835 3.678 -4.300 1.00 91.56 119 ARG A N 1
ATOM 887 C CA . ARG A 1 119 ? -10.022 4.557 -4.325 1.00 91.56 119 ARG A CA 1
ATOM 888 C C . ARG A 1 119 ? -11.300 3.865 -3.824 1.00 91.56 119 ARG A C 1
ATOM 890 O O . ARG A 1 119 ? -11.907 4.399 -2.893 1.00 91.56 119 ARG A O 1
ATOM 897 N N . PRO A 1 120 ? -11.720 2.698 -4.360 1.00 91.00 120 PRO A N 1
ATOM 898 C CA . PRO A 1 120 ? -12.898 2.001 -3.851 1.00 91.00 120 PRO A CA 1
ATOM 899 C C . PRO A 1 120 ? -12.715 1.541 -2.401 1.00 91.00 120 PRO A C 1
ATOM 901 O O . PRO A 1 120 ? -13.679 1.592 -1.642 1.00 91.00 120 PRO A O 1
ATOM 904 N N . LEU A 1 121 ? -11.500 1.177 -1.965 1.00 91.94 121 LEU A N 1
ATOM 905 C CA . LEU A 1 121 ? -11.242 0.855 -0.554 1.00 91.94 121 LEU A CA 1
ATOM 906 C C . LEU A 1 121 ? -11.488 2.066 0.359 1.00 91.94 121 LEU A C 1
ATOM 908 O O . LEU A 1 121 ? -12.198 1.947 1.358 1.00 91.94 121 LEU A O 1
ATOM 912 N N . SER A 1 122 ? -10.967 3.244 -0.002 1.00 92.06 122 SER A N 1
ATOM 913 C CA . SER A 1 122 ? -11.223 4.491 0.735 1.00 92.06 122 SER A CA 1
ATOM 914 C C . SER A 1 122 ? -12.715 4.829 0.770 1.00 92.06 122 SER A C 1
ATOM 916 O O . SER A 1 122 ? -13.256 5.175 1.824 1.00 92.06 122 SER A O 1
ATOM 918 N N . PHE A 1 123 ? -13.412 4.646 -0.354 1.00 89.81 123 PHE A N 1
ATOM 919 C CA . PHE A 1 123 ? -14.855 4.842 -0.418 1.00 89.81 123 PHE A CA 1
ATOM 920 C C . PHE A 1 123 ? -15.611 3.871 0.501 1.00 89.81 123 PHE A C 1
ATOM 922 O O . PHE A 1 123 ? -16.449 4.316 1.289 1.00 89.81 123 PHE A O 1
ATOM 929 N N . MET A 1 124 ? -15.272 2.577 0.493 1.00 86.81 124 MET A N 1
ATOM 930 C CA . MET A 1 124 ? -15.886 1.578 1.376 1.00 86.81 124 MET A CA 1
ATOM 931 C C . MET A 1 124 ? -15.702 1.923 2.855 1.00 86.81 124 MET A C 1
ATOM 933 O O . MET A 1 124 ? -16.659 1.795 3.618 1.00 86.81 124 MET A O 1
ATOM 937 N N . ILE A 1 125 ? -14.525 2.416 3.253 1.00 88.88 125 ILE A N 1
ATOM 938 C CA . ILE A 1 125 ? -14.265 2.894 4.622 1.00 88.88 125 ILE A CA 1
ATOM 939 C C . ILE A 1 125 ? -15.169 4.080 4.970 1.00 88.88 125 ILE A C 1
ATOM 941 O O . ILE A 1 125 ? -15.671 4.173 6.091 1.00 88.88 125 ILE A O 1
ATOM 945 N N . SER A 1 126 ? -15.392 4.993 4.019 1.00 86.06 126 SER A N 1
ATOM 946 C CA . SER A 1 126 ? -16.245 6.163 4.242 1.00 86.06 126 SER A CA 1
ATOM 947 C C . SER A 1 126 ? -17.723 5.803 4.434 1.00 86.06 126 SER A C 1
ATOM 949 O O . SER A 1 126 ? -18.402 6.472 5.219 1.00 86.06 126 SER A O 1
ATOM 951 N N . LEU A 1 127 ? -18.190 4.736 3.774 1.00 83.44 127 LEU A N 1
ATOM 952 C CA . LEU A 1 127 ? -19.552 4.213 3.888 1.00 83.44 127 LEU A CA 1
ATOM 953 C C . LEU A 1 127 ? -19.753 3.334 5.130 1.00 83.44 127 LEU A C 1
ATOM 955 O O . LEU A 1 127 ? -20.787 3.419 5.785 1.00 83.44 127 LEU A O 1
ATOM 959 N N . HIS A 1 128 ? -18.761 2.520 5.491 1.00 78.12 128 HIS A N 1
ATOM 960 C CA . HIS A 1 128 ? -18.844 1.553 6.591 1.00 78.12 128 HIS A CA 1
ATOM 961 C C . HIS A 1 128 ? -18.245 2.108 7.888 1.00 78.12 128 HIS A C 1
ATOM 963 O O . HIS A 1 128 ? -17.391 1.485 8.527 1.00 78.12 128 HIS A O 1
ATOM 969 N N . LYS A 1 129 ? -18.694 3.300 8.295 1.00 84.81 129 LYS A N 1
ATOM 970 C CA . LYS A 1 129 ? -18.285 3.885 9.577 1.00 84.81 129 LYS A CA 1
ATOM 971 C C . LYS A 1 129 ? -18.858 3.079 10.735 1.00 84.81 129 LYS A C 1
ATOM 973 O O . LYS A 1 129 ? -20.036 2.728 10.744 1.00 84.81 129 LYS A O 1
ATOM 978 N N . MET A 1 130 ? -18.020 2.823 11.733 1.00 82.50 130 MET A N 1
ATOM 979 C CA . MET A 1 130 ? -18.458 2.156 12.953 1.00 82.50 130 MET A CA 1
ATOM 980 C C . MET A 1 130 ? -19.431 3.058 13.717 1.00 82.50 130 MET A C 1
ATOM 982 O O . MET A 1 130 ? -19.087 4.190 14.065 1.00 82.50 130 MET A O 1
ATOM 986 N N . TYR A 1 131 ? -20.625 2.547 14.020 1.00 81.88 131 TYR A N 1
ATOM 987 C CA . TYR A 1 131 ? -21.553 3.238 14.909 1.00 81.88 131 TYR A CA 1
ATOM 988 C C . TYR A 1 131 ? -21.050 3.145 16.355 1.00 81.88 131 TYR A C 1
ATOM 990 O O . TYR A 1 131 ? -20.974 2.050 16.927 1.00 81.88 131 TYR A O 1
ATOM 998 N N . SER A 1 132 ? -20.695 4.297 16.928 1.00 81.25 132 SER A N 1
ATOM 999 C CA . SER A 1 132 ? -20.124 4.423 18.269 1.00 81.25 132 SER A CA 1
ATOM 1000 C C . SER A 1 132 ? -20.763 5.583 19.036 1.00 81.25 132 SER A C 1
ATOM 1002 O O . SER A 1 132 ? -20.883 6.694 18.517 1.00 81.25 132 SER A O 1
ATOM 1004 N N . VAL A 1 133 ? -21.135 5.319 20.286 1.00 83.62 133 VAL A N 1
ATOM 1005 C 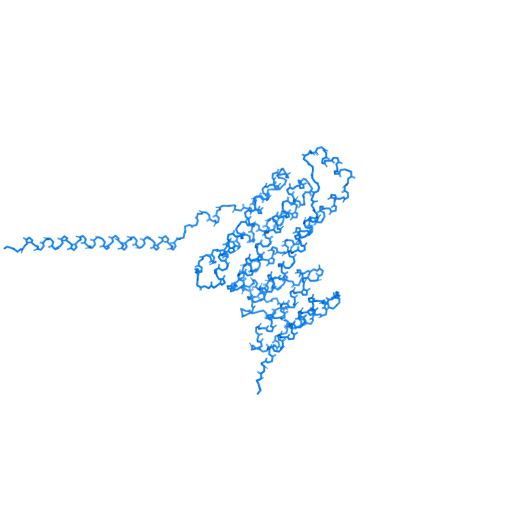CA . VAL A 1 133 ? -21.671 6.264 21.270 1.00 83.62 133 VAL A CA 1
ATOM 1006 C C . VAL A 1 133 ? -20.642 6.449 22.387 1.00 83.62 133 VAL A C 1
ATOM 1008 O O . VAL A 1 133 ? -19.862 5.547 22.687 1.00 83.62 133 VAL A O 1
ATOM 1011 N N . LYS A 1 134 ? -20.607 7.640 22.999 1.00 82.56 134 LYS A N 1
ATOM 1012 C CA . LYS A 1 134 ? -19.637 7.965 24.062 1.00 82.56 134 LYS A CA 1
ATOM 1013 C C . LYS A 1 134 ? -19.861 7.167 25.350 1.00 82.56 134 LYS A C 1
ATOM 1015 O O . LYS A 1 134 ? -18.901 6.917 26.068 1.00 82.56 134 LYS A O 1
ATOM 1020 N N . ASN A 1 135 ? -21.110 6.829 25.661 1.00 87.88 135 ASN A N 1
ATOM 1021 C CA . ASN A 1 135 ? -21.467 6.083 26.859 1.00 87.88 135 ASN A CA 1
ATOM 1022 C C . ASN A 1 135 ? -21.307 4.576 26.597 1.00 87.88 135 ASN A C 1
ATOM 1024 O O . ASN A 1 135 ? -21.969 4.029 25.717 1.00 87.88 135 ASN A O 1
ATOM 1028 N N . GLU A 1 136 ? -20.435 3.910 27.360 1.00 83.62 136 GLU A N 1
ATOM 1029 C CA . GLU A 1 136 ? -20.145 2.477 27.194 1.00 83.62 136 GLU A CA 1
ATOM 1030 C C . GLU A 1 136 ? -21.375 1.591 27.443 1.00 83.62 136 GLU A C 1
ATOM 1032 O O . GLU A 1 136 ? -21.591 0.625 26.714 1.00 83.62 136 GLU A O 1
ATOM 1037 N N . LEU A 1 137 ? -22.223 1.943 28.415 1.00 86.12 137 LEU A N 1
ATOM 1038 C CA . LEU A 1 137 ? -23.438 1.189 28.727 1.00 86.12 137 LEU A CA 1
ATOM 1039 C C . LEU A 1 137 ? -24.458 1.286 27.584 1.00 86.12 137 LEU A C 1
ATOM 1041 O O . LEU A 1 137 ? -25.067 0.289 27.199 1.00 86.12 137 LEU A O 1
ATOM 1045 N N . GLU A 1 138 ? -24.642 2.480 27.018 1.00 87.75 138 GLU A N 1
ATOM 1046 C CA . GLU A 1 138 ? -25.512 2.669 25.851 1.00 87.75 138 GLU A CA 1
ATOM 1047 C C . GLU A 1 138 ? -24.959 1.958 24.618 1.00 87.75 138 GLU A C 1
ATOM 1049 O O . GLU A 1 138 ? -25.715 1.325 23.881 1.00 87.75 138 GLU A O 1
ATOM 1054 N N . GLN A 1 139 ? -23.641 2.009 24.416 1.00 87.62 139 GLN A N 1
ATOM 1055 C CA . GLN A 1 139 ? -22.982 1.300 23.328 1.00 87.62 139 GLN A CA 1
ATOM 1056 C C . GLN A 1 139 ? -23.232 -0.209 23.412 1.00 87.62 139 GLN A C 1
ATOM 1058 O O . GLN A 1 139 ? -23.544 -0.832 22.396 1.00 87.62 139 GLN A O 1
ATOM 1063 N N . GLU A 1 140 ? -23.132 -0.790 24.607 1.00 86.00 140 GLU A N 1
ATOM 1064 C CA . GLU A 1 140 ? -23.374 -2.217 24.813 1.00 86.00 140 GLU A CA 1
ATOM 1065 C C . GLU A 1 140 ? -24.843 -2.584 24.577 1.00 86.00 140 GLU A C 1
ATOM 1067 O O . GLU A 1 140 ? -25.147 -3.550 23.875 1.00 86.00 140 GLU A O 1
ATOM 1072 N N . ARG A 1 141 ? -25.781 -1.748 25.039 1.00 88.88 141 ARG A N 1
ATOM 1073 C CA . ARG A 1 141 ? -27.210 -1.926 24.734 1.00 88.88 141 ARG A CA 1
ATOM 1074 C C . ARG A 1 141 ? -27.477 -1.935 23.229 1.00 88.88 141 ARG A C 1
ATOM 1076 O O . ARG A 1 141 ? -28.213 -2.791 22.749 1.00 88.88 141 ARG A O 1
ATOM 1083 N N . ILE A 1 142 ? -26.872 -1.019 22.474 1.00 88.75 142 ILE A N 1
ATOM 1084 C CA . ILE A 1 142 ? -27.053 -0.946 21.016 1.00 88.75 142 ILE A CA 1
ATOM 1085 C C . ILE A 1 142 ? -26.440 -2.167 20.324 1.00 88.75 142 ILE A C 1
ATOM 1087 O O . ILE A 1 142 ? -27.061 -2.722 19.418 1.00 88.75 142 ILE A O 1
ATOM 1091 N N . ARG A 1 143 ? -25.275 -2.645 20.781 1.00 86.38 143 ARG A N 1
ATOM 1092 C CA . ARG A 1 143 ? -24.669 -3.894 20.285 1.00 86.38 143 ARG A CA 1
ATOM 1093 C C . ARG A 1 143 ? -25.618 -5.084 20.408 1.00 86.38 143 ARG A C 1
ATOM 1095 O O . ARG A 1 143 ? -25.725 -5.860 19.460 1.00 86.38 143 ARG A O 1
ATOM 1102 N N . HIS A 1 144 ? -26.346 -5.188 21.518 1.00 88.38 144 HIS A N 1
ATOM 1103 C CA . HIS A 1 144 ? -27.351 -6.233 21.715 1.00 88.38 144 HIS A CA 1
ATOM 1104 C C . HIS A 1 144 ? -28.621 -6.049 20.877 1.00 88.38 144 HIS A C 1
ATOM 1106 O O . HIS A 1 144 ? -29.241 -7.043 20.508 1.00 88.38 144 HIS A O 1
ATOM 1112 N N . LEU A 1 145 ? -29.009 -4.810 20.562 1.00 91.62 145 LEU A N 1
ATOM 1113 C CA . LEU A 1 145 ? -30.197 -4.527 19.748 1.00 91.62 145 LEU A CA 1
ATOM 1114 C C . LEU A 1 145 ? -29.973 -4.791 18.253 1.00 91.62 145 LEU A C 1
ATOM 1116 O O . LEU A 1 145 ? -30.902 -5.202 17.563 1.00 91.62 145 LEU A O 1
ATOM 1120 N N . VAL A 1 146 ? -28.754 -4.573 17.745 1.00 90.94 146 VAL A N 1
ATOM 1121 C CA . VAL A 1 146 ? -28.406 -4.782 16.325 1.00 90.94 146 VAL A CA 1
ATOM 1122 C C . VAL A 1 146 ? -27.140 -5.640 16.138 1.00 90.94 146 VAL A C 1
ATOM 1124 O O . VAL A 1 146 ? -26.177 -5.215 15.494 1.00 90.94 146 VAL A O 1
ATOM 1127 N N . PRO A 1 147 ? -27.112 -6.886 16.649 1.00 89.62 147 PRO A N 1
ATOM 1128 C CA . PRO A 1 147 ? -25.912 -7.729 16.628 1.00 89.62 147 PRO A CA 1
ATOM 1129 C C . PRO A 1 147 ? -25.475 -8.113 15.205 1.00 89.62 147 PRO A C 1
ATOM 1131 O O . PRO A 1 147 ? -24.281 -8.260 14.930 1.00 89.62 147 PRO A O 1
ATOM 1134 N N . SER A 1 148 ? -26.427 -8.228 14.274 1.00 90.62 148 SER A N 1
ATOM 1135 C CA . SER A 1 148 ? -26.165 -8.528 12.862 1.00 90.62 148 SER A CA 1
ATOM 1136 C C . SER A 1 148 ? -25.344 -7.435 12.173 1.00 90.62 148 SER A C 1
ATOM 1138 O O . SER A 1 148 ? -24.432 -7.757 11.412 1.00 90.62 148 SER A O 1
ATOM 1140 N N . PHE A 1 149 ? -25.601 -6.160 12.487 1.00 90.62 149 PHE A N 1
ATOM 1141 C CA . PHE A 1 149 ? -24.839 -5.028 11.956 1.00 90.62 149 PHE A CA 1
ATOM 1142 C C . PHE A 1 149 ? -23.367 -5.112 12.372 1.00 90.62 149 PHE A C 1
ATOM 1144 O O . PHE A 1 149 ? -22.480 -5.054 11.523 1.00 90.62 149 PHE A O 1
ATOM 1151 N N . TYR A 1 150 ? -23.095 -5.309 13.665 1.00 89.00 150 TYR A N 1
ATOM 1152 C CA . TYR A 1 150 ? -21.726 -5.371 14.184 1.00 89.00 150 TYR A CA 1
ATOM 1153 C C . TYR A 1 150 ? -20.959 -6.602 13.689 1.00 89.00 150 TYR A C 1
ATOM 1155 O O . TYR A 1 150 ? -19.768 -6.507 13.391 1.00 89.00 150 TYR A O 1
ATOM 1163 N N . SER A 1 151 ? -21.642 -7.741 13.546 1.00 89.25 151 SER A N 1
ATOM 1164 C CA . SER A 1 151 ? -21.086 -8.951 12.932 1.00 89.25 151 SER A CA 1
ATOM 1165 C C . SER A 1 151 ? -20.694 -8.718 11.467 1.00 89.25 151 SER A C 1
ATOM 1167 O O . SER A 1 151 ? -19.547 -8.967 11.080 1.00 89.25 151 SER A O 1
ATOM 1169 N N . ALA A 1 152 ? -21.610 -8.163 10.665 1.00 90.75 152 ALA A N 1
ATOM 1170 C CA . ALA A 1 152 ? -21.358 -7.844 9.262 1.00 90.75 152 ALA A CA 1
ATOM 1171 C C . ALA A 1 152 ? -20.228 -6.816 9.110 1.00 90.75 152 ALA A C 1
ATOM 1173 O O . ALA A 1 152 ? -19.326 -7.003 8.291 1.00 90.75 152 ALA A O 1
ATOM 1174 N N . TRP A 1 153 ? -20.226 -5.778 9.952 1.00 91.38 153 TRP A N 1
ATOM 1175 C CA . TRP A 1 153 ? -19.171 -4.772 9.984 1.00 91.38 153 TRP A CA 1
ATOM 1176 C C . TRP A 1 153 ? -17.810 -5.396 10.306 1.00 91.38 153 TRP A C 1
ATOM 1178 O O . TRP A 1 153 ? -16.851 -5.165 9.575 1.00 91.38 153 TRP A O 1
ATOM 1188 N N . LYS A 1 154 ? -17.719 -6.250 11.337 1.00 90.19 154 LYS A N 1
ATOM 1189 C CA . LYS A 1 154 ? -16.466 -6.922 11.721 1.00 90.19 154 LYS A CA 1
ATOM 1190 C C . LYS A 1 154 ? -15.931 -7.813 10.598 1.00 90.19 154 LYS A C 1
ATOM 1192 O O . LYS A 1 154 ? -14.728 -7.804 10.340 1.00 90.19 154 LYS A O 1
ATOM 1197 N N . LYS A 1 155 ? -16.812 -8.542 9.902 1.00 91.38 155 LYS A N 1
ATOM 1198 C CA . LYS A 1 155 ? -16.446 -9.356 8.732 1.00 91.38 155 LYS A CA 1
ATOM 1199 C C . LYS A 1 155 ? -15.925 -8.485 7.585 1.00 91.38 155 LYS A C 1
ATOM 1201 O O . LYS A 1 155 ? -14.867 -8.772 7.036 1.00 91.38 155 LYS A O 1
ATOM 1206 N N . SER A 1 156 ? -16.620 -7.394 7.260 1.00 91.12 156 SER A N 1
ATOM 1207 C CA . SER A 1 156 ? -16.178 -6.445 6.229 1.00 91.12 156 SER A CA 1
ATOM 1208 C C . SER A 1 156 ? -14.841 -5.785 6.582 1.00 91.12 156 SER A C 1
ATOM 1210 O O . SER A 1 156 ? -13.981 -5.624 5.721 1.00 91.12 156 SER A O 1
ATOM 1212 N N . ALA A 1 157 ? -14.650 -5.426 7.851 1.00 92.19 157 ALA A N 1
ATOM 1213 C CA . ALA A 1 157 ? -13.420 -4.839 8.365 1.00 92.19 157 ALA A CA 1
ATOM 1214 C C . ALA A 1 157 ? -12.229 -5.809 8.270 1.00 92.19 157 ALA A C 1
ATOM 1216 O O . ALA A 1 157 ? -11.129 -5.387 7.920 1.00 92.19 157 ALA A O 1
ATOM 1217 N N . ALA A 1 158 ? -12.447 -7.103 8.530 1.00 93.50 158 ALA A N 1
ATOM 1218 C CA . ALA A 1 158 ? -11.424 -8.131 8.347 1.00 93.50 158 ALA A CA 1
ATOM 1219 C C . ALA A 1 158 ? -11.019 -8.280 6.869 1.00 93.50 158 ALA A C 1
ATOM 1221 O O . ALA A 1 158 ? -9.832 -8.218 6.564 1.00 93.50 158 ALA A O 1
ATOM 1222 N N . HIS A 1 159 ? -11.981 -8.352 5.942 1.00 92.56 159 HIS A N 1
ATOM 1223 C CA . HIS A 1 159 ? -11.667 -8.411 4.507 1.00 92.56 159 HIS A CA 1
ATOM 1224 C C . HIS A 1 159 ? -10.913 -7.171 4.011 1.00 92.56 159 HIS A C 1
ATOM 1226 O O . HIS A 1 159 ? -10.033 -7.274 3.158 1.00 92.56 159 HIS A O 1
ATOM 1232 N N . LEU A 1 160 ? -11.230 -5.992 4.555 1.00 93.06 160 LEU A N 1
ATOM 1233 C CA . LEU A 1 160 ? -10.483 -4.774 4.260 1.00 93.06 160 LEU A CA 1
ATOM 1234 C C . LEU A 1 160 ? -9.021 -4.888 4.722 1.00 93.06 160 LEU A C 1
ATOM 1236 O O . LEU A 1 160 ? -8.122 -4.496 3.979 1.00 93.06 160 LEU A O 1
ATOM 1240 N N . CYS A 1 161 ? -8.765 -5.447 5.911 1.00 95.06 161 CYS A N 1
ATOM 1241 C CA . CYS A 1 161 ? -7.401 -5.741 6.358 1.00 95.06 161 CYS A CA 1
ATOM 1242 C C . CYS A 1 161 ? -6.683 -6.703 5.412 1.00 95.06 161 CYS A C 1
ATOM 1244 O O . CYS A 1 161 ? -5.530 -6.450 5.075 1.00 95.06 161 CYS A O 1
ATOM 1246 N N . ASP A 1 162 ? -7.355 -7.761 4.960 1.00 94.56 162 ASP A N 1
ATOM 1247 C CA . ASP A 1 162 ? -6.768 -8.744 4.047 1.00 94.56 162 ASP A CA 1
ATOM 1248 C C . ASP A 1 162 ? -6.410 -8.113 2.693 1.00 94.56 162 ASP A C 1
ATOM 1250 O O . ASP A 1 162 ? -5.312 -8.327 2.175 1.00 94.56 162 ASP A O 1
ATOM 1254 N N . ALA A 1 163 ? -7.285 -7.261 2.148 1.00 94.69 163 ALA A N 1
ATOM 1255 C CA . ALA A 1 163 ? -7.011 -6.510 0.924 1.00 94.69 163 ALA A CA 1
ATOM 1256 C C . ALA A 1 163 ? -5.808 -5.565 1.092 1.00 94.69 163 ALA A C 1
ATOM 1258 O O . ALA A 1 163 ? -4.887 -5.567 0.271 1.00 94.69 163 ALA A O 1
ATOM 1259 N N . LEU A 1 164 ? -5.768 -4.798 2.190 1.00 96.69 164 LEU A N 1
ATOM 1260 C CA . LEU A 1 164 ? -4.640 -3.921 2.522 1.00 96.69 164 LEU A CA 1
ATOM 1261 C C . LEU A 1 164 ? -3.346 -4.703 2.781 1.00 96.69 164 LEU A C 1
ATOM 1263 O O . LEU A 1 164 ? -2.260 -4.200 2.498 1.00 96.69 164 LEU A O 1
ATOM 1267 N N . LEU A 1 165 ? -3.437 -5.939 3.269 1.00 97.12 165 LEU A N 1
ATOM 1268 C CA . LEU A 1 165 ? -2.286 -6.810 3.476 1.00 97.12 165 LEU A CA 1
ATOM 1269 C C . LEU A 1 165 ? -1.686 -7.266 2.141 1.00 97.12 165 LEU A C 1
ATOM 1271 O O . LEU A 1 165 ? -0.463 -7.271 1.996 1.00 97.12 165 LEU A O 1
ATOM 1275 N N . GLN A 1 166 ? -2.513 -7.621 1.153 1.00 95.50 166 GLN A N 1
ATOM 1276 C CA . GLN A 1 166 ? -2.022 -7.945 -0.194 1.00 95.50 166 GLN A CA 1
ATOM 1277 C C . GLN A 1 166 ? -1.385 -6.724 -0.868 1.00 95.50 166 GLN A C 1
ATOM 1279 O O . GLN A 1 166 ? -0.292 -6.827 -1.425 1.00 95.50 166 GLN A O 1
ATOM 1284 N N . LEU A 1 167 ? -2.006 -5.552 -0.716 1.00 96.31 167 LEU A N 1
ATOM 1285 C CA . LEU A 1 167 ? -1.452 -4.271 -1.155 1.00 96.31 167 LEU A CA 1
ATOM 1286 C C . LEU A 1 167 ? -0.086 -3.982 -0.521 1.00 96.31 167 LEU A C 1
ATOM 1288 O O . LEU A 1 167 ? 0.856 -3.639 -1.231 1.00 96.31 167 LEU A O 1
ATOM 1292 N N . ALA A 1 168 ? 0.046 -4.173 0.795 1.00 96.88 168 ALA A N 1
ATOM 1293 C CA . ALA A 1 168 ? 1.300 -3.966 1.514 1.00 96.88 168 ALA A CA 1
ATOM 1294 C C . ALA A 1 168 ? 2.413 -4.892 1.001 1.00 96.88 168 ALA A C 1
ATOM 1296 O O . ALA A 1 168 ? 3.553 -4.460 0.833 1.00 96.88 168 ALA A O 1
ATOM 1297 N N . LYS A 1 169 ? 2.087 -6.162 0.725 1.00 95.31 169 LYS A N 1
ATOM 1298 C CA . LYS A 1 169 ? 3.033 -7.138 0.165 1.00 95.31 169 LYS A CA 1
ATOM 1299 C C . LYS A 1 169 ? 3.493 -6.738 -1.237 1.00 95.31 169 LYS A C 1
ATOM 1301 O O . LYS A 1 169 ? 4.693 -6.777 -1.493 1.00 95.31 169 LYS A O 1
ATOM 1306 N N . ALA A 1 170 ? 2.565 -6.331 -2.103 1.00 94.81 170 ALA A N 1
ATOM 1307 C CA . ALA A 1 170 ? 2.869 -5.873 -3.456 1.00 94.81 170 ALA A CA 1
ATOM 1308 C C . ALA A 1 170 ? 3.727 -4.598 -3.436 1.00 94.81 170 ALA A C 1
ATOM 1310 O O . ALA A 1 170 ? 4.786 -4.559 -4.058 1.00 94.81 170 ALA A O 1
ATOM 1311 N N . ALA A 1 171 ? 3.327 -3.594 -2.649 1.00 95.00 171 ALA A N 1
ATOM 1312 C CA . ALA A 1 171 ? 4.082 -2.355 -2.482 1.00 95.00 171 ALA A CA 1
ATOM 1313 C C . ALA A 1 171 ? 5.497 -2.624 -1.957 1.00 95.00 171 ALA A C 1
ATOM 1315 O O . ALA A 1 171 ? 6.449 -2.053 -2.471 1.00 95.00 171 ALA A O 1
ATOM 1316 N N . ARG A 1 172 ? 5.663 -3.537 -0.991 1.00 94.00 172 ARG A N 1
ATOM 1317 C CA . ARG A 1 172 ? 6.985 -3.904 -0.463 1.00 94.00 172 ARG A CA 1
ATOM 1318 C C . ARG A 1 172 ? 7.915 -4.436 -1.554 1.00 94.00 172 ARG A C 1
ATOM 1320 O O . ARG A 1 172 ? 9.055 -3.997 -1.617 1.00 94.00 172 ARG A O 1
ATOM 1327 N N . LEU A 1 173 ? 7.428 -5.334 -2.413 1.00 92.50 173 LEU A N 1
ATOM 1328 C CA . LEU A 1 173 ? 8.223 -5.873 -3.523 1.00 92.50 173 LEU A CA 1
ATOM 1329 C C . LEU A 1 173 ? 8.679 -4.760 -4.476 1.00 92.50 173 LEU A C 1
ATOM 1331 O O . LEU A 1 173 ? 9.839 -4.734 -4.873 1.00 92.50 173 LEU A O 1
ATOM 1335 N N . LEU A 1 174 ? 7.798 -3.800 -4.777 1.00 92.25 174 LEU A N 1
ATOM 1336 C CA . LEU A 1 174 ? 8.136 -2.640 -5.610 1.00 92.25 174 LEU A CA 1
ATOM 1337 C C . LEU A 1 174 ? 9.137 -1.694 -4.929 1.00 92.25 174 LEU A C 1
ATOM 1339 O O . LEU A 1 174 ? 10.024 -1.168 -5.588 1.00 92.25 174 LEU A O 1
ATOM 1343 N N . VAL A 1 175 ? 9.025 -1.492 -3.613 1.00 92.12 175 VAL A N 1
ATOM 1344 C CA . VAL A 1 175 ? 9.958 -0.663 -2.825 1.00 92.12 175 VAL A CA 1
ATOM 1345 C C . VAL A 1 175 ? 11.350 -1.281 -2.738 1.00 92.12 175 VAL A C 1
ATOM 1347 O O . VAL A 1 175 ? 12.339 -0.557 -2.729 1.00 92.12 175 VAL A O 1
ATOM 1350 N N . GLU A 1 176 ? 11.436 -2.607 -2.671 1.00 89.94 176 GLU A N 1
ATOM 1351 C CA . GLU A 1 176 ? 12.705 -3.342 -2.633 1.00 89.94 176 GLU A CA 1
ATOM 1352 C C . GLU A 1 176 ? 13.371 -3.460 -4.018 1.00 89.94 176 GLU A C 1
ATOM 1354 O O . GLU A 1 176 ? 14.524 -3.880 -4.112 1.00 89.94 176 GLU A O 1
ATOM 1359 N N . SER A 1 177 ? 12.672 -3.062 -5.086 1.00 86.69 177 SER A N 1
ATOM 1360 C CA . SER A 1 177 ? 13.172 -3.095 -6.463 1.00 86.69 177 SER A CA 1
ATOM 1361 C C . SER A 1 177 ? 14.138 -1.934 -6.749 1.00 86.69 177 SER A C 1
ATOM 1363 O O . SER A 1 177 ? 13.914 -0.799 -6.323 1.00 86.69 177 SER A O 1
ATOM 1365 N N . GLU A 1 178 ? 15.179 -2.171 -7.554 1.00 82.12 178 GLU A N 1
ATOM 1366 C CA . GLU A 1 178 ? 16.041 -1.099 -8.076 1.00 82.12 178 GLU A CA 1
ATOM 1367 C C . GLU A 1 178 ? 15.389 -0.410 -9.274 1.00 82.12 178 GLU A C 1
ATOM 1369 O O . GLU A 1 178 ? 15.631 -0.737 -10.433 1.00 82.12 178 GLU A O 1
ATOM 1374 N N . LEU A 1 179 ? 14.513 0.546 -8.977 1.00 82.94 179 LEU A N 1
ATOM 1375 C CA . LEU A 1 179 ? 13.754 1.276 -9.984 1.00 82.94 179 LEU A CA 1
ATOM 1376 C C . LEU A 1 179 ? 14.423 2.602 -10.351 1.00 82.94 179 LEU A C 1
ATOM 1378 O O . LEU A 1 179 ? 15.124 3.227 -9.551 1.00 82.94 179 LEU A O 1
ATOM 1382 N N . ASN A 1 180 ? 14.163 3.064 -11.573 1.00 86.50 180 ASN A N 1
ATOM 1383 C CA . ASN A 1 180 ? 14.598 4.382 -12.012 1.00 86.50 180 ASN A CA 1
ATOM 1384 C C . ASN A 1 180 ? 13.828 5.517 -11.302 1.00 86.50 180 ASN A C 1
ATOM 1386 O O . ASN A 1 180 ? 12.842 5.312 -10.589 1.00 86.50 180 ASN A O 1
ATOM 1390 N N . VAL A 1 181 ? 14.260 6.757 -11.540 1.00 85.38 181 VAL A N 1
ATOM 1391 C CA . VAL A 1 181 ? 13.680 7.942 -10.894 1.00 85.38 181 VAL A CA 1
ATOM 1392 C C . VAL A 1 181 ? 12.199 8.161 -11.271 1.00 85.38 181 VAL A C 1
ATOM 1394 O O . VAL A 1 181 ? 11.392 8.548 -10.429 1.00 85.38 181 VAL A O 1
ATOM 1397 N N . ALA A 1 182 ? 11.779 7.879 -12.503 1.00 86.06 182 ALA A N 1
ATOM 1398 C CA . ALA A 1 182 ? 10.371 8.046 -12.884 1.00 86.06 182 ALA A CA 1
ATOM 1399 C C . ALA A 1 182 ? 9.449 7.070 -12.123 1.00 86.06 182 ALA A C 1
ATOM 1401 O O . ALA A 1 182 ? 8.389 7.451 -11.619 1.00 86.06 182 ALA A O 1
ATOM 1402 N N . ALA A 1 183 ? 9.887 5.821 -11.970 1.00 88.88 183 ALA A N 1
ATOM 1403 C CA . ALA A 1 183 ? 9.183 4.806 -11.199 1.00 88.88 183 ALA A CA 1
ATOM 1404 C C . ALA A 1 183 ? 9.166 5.121 -9.695 1.00 88.88 183 ALA A C 1
ATOM 1406 O O . ALA A 1 183 ? 8.144 4.915 -9.040 1.00 88.88 183 ALA A O 1
ATOM 1407 N N . GLY A 1 184 ? 10.238 5.718 -9.165 1.00 89.94 184 GLY A N 1
ATOM 1408 C CA . GLY A 1 184 ? 10.284 6.198 -7.782 1.00 89.94 184 GLY A CA 1
ATOM 1409 C C . GLY A 1 184 ? 9.239 7.279 -7.458 1.00 89.94 184 GLY A C 1
ATOM 1410 O O . GLY A 1 184 ? 8.674 7.261 -6.367 1.00 89.94 184 GLY A O 1
ATOM 1411 N N . GLU A 1 18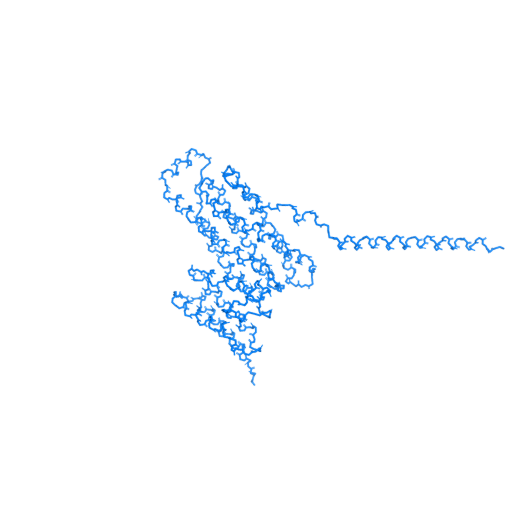5 ? 8.917 8.188 -8.392 1.00 92.06 185 GLU A N 1
ATOM 1412 C CA . GLU A 1 185 ? 7.836 9.179 -8.197 1.00 92.06 185 GLU A CA 1
ATOM 1413 C C . GLU A 1 185 ? 6.473 8.491 -8.038 1.00 92.06 185 GLU A C 1
ATOM 1415 O O . GLU A 1 185 ? 5.755 8.751 -7.070 1.00 92.06 185 GLU A O 1
ATOM 1420 N N . SER A 1 186 ? 6.149 7.576 -8.955 1.00 93.56 186 SER A N 1
ATOM 1421 C CA . SER A 1 186 ? 4.880 6.832 -8.952 1.00 93.56 186 SER A CA 1
ATOM 1422 C C . SER A 1 186 ? 4.740 5.961 -7.700 1.00 93.56 186 SER A C 1
ATOM 1424 O O . SER A 1 186 ? 3.675 5.902 -7.085 1.00 93.56 186 SER A O 1
ATOM 1426 N N . LEU A 1 187 ? 5.843 5.352 -7.260 1.00 94.50 187 LEU A N 1
ATOM 1427 C CA . LEU A 1 187 ? 5.894 4.558 -6.040 1.00 94.50 187 LEU A CA 1
ATOM 1428 C C . LEU A 1 187 ? 5.653 5.404 -4.779 1.00 94.50 187 LEU A C 1
ATOM 1430 O O . LEU A 1 187 ? 4.898 4.991 -3.903 1.00 94.50 187 LEU A O 1
ATOM 1434 N N . LEU A 1 188 ? 6.243 6.600 -4.671 1.00 95.50 188 LEU A N 1
ATOM 1435 C CA . LEU A 1 188 ? 6.001 7.486 -3.524 1.00 95.50 188 LEU A CA 1
ATOM 1436 C C . LEU A 1 188 ? 4.550 7.986 -3.472 1.00 95.50 188 LEU A C 1
ATOM 1438 O O . LEU A 1 188 ? 3.979 8.079 -2.382 1.00 95.50 188 LEU A O 1
ATOM 1442 N N . LEU A 1 189 ? 3.930 8.262 -4.626 1.00 96.06 189 LEU A N 1
ATOM 1443 C CA . LEU A 1 189 ? 2.500 8.589 -4.708 1.00 96.06 189 LEU A CA 1
ATOM 1444 C C . LEU A 1 189 ? 1.626 7.424 -4.234 1.00 96.06 189 LEU A C 1
ATOM 1446 O O . LEU A 1 189 ? 0.732 7.626 -3.406 1.00 96.06 189 LEU A O 1
ATOM 1450 N N . LEU A 1 190 ? 1.935 6.206 -4.689 1.00 97.00 190 LEU A N 1
ATOM 1451 C CA . LEU A 1 190 ? 1.293 4.990 -4.205 1.00 97.00 190 LEU A CA 1
ATOM 1452 C C . LEU A 1 190 ? 1.419 4.865 -2.682 1.00 97.00 190 LEU A C 1
ATOM 1454 O O . LEU A 1 190 ? 0.413 4.671 -2.003 1.00 97.00 190 LEU A O 1
ATOM 1458 N N . LEU A 1 191 ? 2.628 4.997 -2.132 1.00 97.69 191 LEU A N 1
ATOM 1459 C CA . LEU A 1 191 ? 2.870 4.861 -0.695 1.00 97.69 191 LEU A CA 1
ATOM 1460 C C . LEU A 1 191 ? 2.085 5.900 0.109 1.00 97.69 191 LEU A C 1
ATOM 1462 O O . LEU A 1 191 ? 1.422 5.539 1.080 1.00 97.69 191 LEU A O 1
ATOM 1466 N N . LYS A 1 192 ? 2.083 7.166 -0.325 1.00 97.06 192 LYS A N 1
ATOM 1467 C CA . LYS A 1 192 ? 1.262 8.223 0.285 1.00 97.06 192 LYS A CA 1
ATOM 1468 C C . LYS A 1 192 ? -0.217 7.827 0.319 1.00 97.06 192 LYS A C 1
ATOM 1470 O O . LYS A 1 192 ? -0.853 7.916 1.369 1.00 97.06 192 LYS A O 1
ATOM 1475 N N . GLY A 1 193 ? -0.762 7.378 -0.814 1.00 97.06 193 GLY A N 1
ATOM 1476 C CA . GLY A 1 193 ? -2.153 6.933 -0.912 1.00 97.06 193 GLY A CA 1
ATOM 1477 C C . GLY A 1 193 ? -2.446 5.734 -0.009 1.00 97.06 193 GLY A C 1
ATOM 1478 O O . GLY A 1 193 ? -3.425 5.744 0.736 1.00 97.06 193 GLY A O 1
ATOM 1479 N N . PHE A 1 194 ? -1.572 4.728 -0.028 1.00 97.94 194 PHE A N 1
ATOM 1480 C CA . PHE A 1 194 ? -1.702 3.504 0.757 1.00 97.94 194 PHE A CA 1
ATOM 1481 C C . PHE A 1 194 ? -1.733 3.798 2.259 1.00 97.94 194 PHE A C 1
ATOM 1483 O O . PHE A 1 194 ? -2.695 3.420 2.929 1.00 97.94 194 PHE A O 1
ATOM 1490 N N . TYR A 1 195 ? -0.743 4.530 2.784 1.00 97.88 195 TYR A N 1
ATOM 1491 C CA . TYR A 1 195 ? -0.723 4.905 4.202 1.00 97.88 195 TYR A CA 1
ATOM 1492 C C . TYR A 1 195 ? -1.929 5.772 4.580 1.00 97.88 195 TYR A C 1
ATOM 1494 O O . TYR A 1 195 ? -2.452 5.621 5.680 1.00 97.88 195 TYR A O 1
ATOM 1502 N N . GLY A 1 196 ? -2.438 6.608 3.667 1.00 96.62 196 GLY A N 1
ATOM 1503 C CA . GLY A 1 196 ? -3.682 7.352 3.876 1.00 96.62 196 GLY A CA 1
ATOM 1504 C C . GLY A 1 196 ? -4.912 6.451 4.064 1.00 96.62 196 GLY A C 1
ATOM 1505 O O . GLY A 1 196 ? -5.703 6.669 4.982 1.00 96.62 196 GLY A O 1
ATOM 1506 N N . VAL A 1 197 ? -5.074 5.410 3.239 1.00 96.56 197 VAL A N 1
ATOM 1507 C CA . VAL A 1 197 ? -6.184 4.443 3.378 1.00 96.56 197 VAL A CA 1
ATOM 1508 C C . VAL A 1 197 ? -6.023 3.591 4.639 1.00 96.56 197 VAL A C 1
ATOM 1510 O O . VAL A 1 197 ? -7.001 3.339 5.352 1.00 96.56 197 VAL A O 1
ATOM 1513 N N . VAL A 1 198 ? -4.794 3.181 4.959 1.00 96.31 198 VAL A N 1
ATOM 1514 C CA . VAL A 1 198 ? -4.498 2.449 6.196 1.00 96.31 198 VAL A CA 1
ATOM 1515 C C . VAL A 1 198 ? -4.808 3.313 7.421 1.00 96.31 198 VAL A C 1
ATOM 1517 O O . VAL A 1 198 ? -5.495 2.837 8.320 1.00 96.31 198 VAL A O 1
ATOM 1520 N N . ASP A 1 199 ? -4.393 4.583 7.457 1.00 95.19 199 ASP A N 1
ATOM 1521 C CA . ASP A 1 199 ? -4.724 5.514 8.547 1.00 95.19 199 ASP A CA 1
ATOM 1522 C C . ASP A 1 199 ? -6.241 5.614 8.758 1.00 95.19 199 ASP A C 1
ATOM 1524 O O . ASP A 1 199 ? -6.730 5.428 9.876 1.00 95.19 199 ASP A O 1
ATOM 1528 N N . GLN A 1 200 ? -7.008 5.816 7.681 1.00 93.88 200 GLN A N 1
ATOM 1529 C CA . GLN A 1 200 ? -8.472 5.867 7.750 1.00 93.88 200 GLN A CA 1
ATOM 1530 C C . GLN A 1 200 ? -9.068 4.570 8.311 1.00 93.88 200 GLN A C 1
ATOM 1532 O O . GLN A 1 200 ? -9.987 4.618 9.133 1.00 93.88 200 GLN A O 1
ATOM 1537 N N . THR A 1 201 ? -8.523 3.422 7.907 1.00 93.88 201 THR A N 1
ATOM 1538 C CA . THR A 1 201 ? -8.943 2.095 8.373 1.00 93.88 201 THR A CA 1
ATOM 1539 C C . THR A 1 201 ? -8.671 1.920 9.867 1.00 93.88 201 THR A C 1
ATOM 1541 O O . THR A 1 201 ? -9.584 1.641 10.646 1.00 93.88 201 THR A O 1
ATOM 1544 N N . VAL A 1 202 ? -7.433 2.166 10.303 1.00 93.69 202 VAL A N 1
ATOM 1545 C CA . VAL A 1 202 ? -7.030 2.049 11.713 1.00 93.69 202 VAL A CA 1
ATOM 1546 C C . VAL A 1 202 ? -7.792 3.054 12.578 1.00 93.69 202 VAL A C 1
ATOM 1548 O O . VAL A 1 202 ? -8.179 2.740 13.704 1.00 93.69 202 VAL A O 1
ATOM 1551 N N . LYS A 1 203 ? -8.104 4.240 12.048 1.00 91.88 203 LYS A N 1
ATOM 1552 C CA . LYS A 1 203 ? -8.971 5.215 12.714 1.00 91.88 203 LYS A CA 1
ATOM 1553 C C . LYS A 1 203 ? -10.379 4.660 12.958 1.00 91.88 203 LYS A C 1
ATOM 1555 O O . LYS A 1 203 ? -10.895 4.857 14.057 1.00 91.88 203 LYS A O 1
ATOM 1560 N N . GLN A 1 204 ? -10.990 3.951 12.001 1.00 90.38 204 GLN A N 1
ATOM 1561 C CA . GLN A 1 204 ? -12.281 3.281 12.235 1.00 90.38 204 GLN A CA 1
ATOM 1562 C C . GLN A 1 204 ? -12.178 2.218 13.331 1.00 90.38 204 GLN A C 1
ATOM 1564 O O . GLN A 1 204 ? -13.046 2.127 14.198 1.00 90.38 204 GLN A O 1
ATOM 1569 N N . PHE A 1 205 ? -11.083 1.463 13.359 1.00 91.00 205 PHE A N 1
ATOM 1570 C CA . PHE A 1 205 ? -10.866 0.431 14.375 1.00 91.00 205 PHE A CA 1
ATOM 1571 C C . PHE A 1 205 ? -10.641 1.017 15.765 1.00 91.00 205 PHE A C 1
ATOM 1573 O O . PHE A 1 205 ? -11.115 0.467 16.758 1.00 91.00 205 PHE A O 1
ATOM 1580 N N . ALA A 1 206 ? -10.022 2.196 15.840 1.00 88.94 206 ALA A N 1
ATOM 1581 C CA . ALA A 1 206 ? -9.935 2.948 17.079 1.00 88.94 206 ALA A CA 1
ATOM 1582 C C . ALA A 1 206 ? -11.324 3.387 17.572 1.00 88.94 206 ALA A C 1
ATOM 1584 O O . ALA A 1 206 ? -11.501 3.587 18.765 1.00 88.94 206 ALA A O 1
ATOM 1585 N N . TYR A 1 207 ? -12.344 3.544 16.727 1.00 86.19 207 TYR A N 1
ATOM 1586 C CA . TYR A 1 207 ? -13.715 3.754 17.219 1.00 86.19 207 TYR A CA 1
ATOM 1587 C C . TYR A 1 207 ? -14.392 2.451 17.647 1.00 86.19 207 TYR A C 1
ATOM 1589 O O . TYR A 1 207 ? -15.207 2.469 18.563 1.00 86.19 207 TYR A O 1
ATOM 1597 N N . ALA A 1 208 ? -14.021 1.325 17.038 1.00 85.31 208 ALA A N 1
ATOM 1598 C CA . ALA A 1 208 ? -14.663 0.040 17.276 1.00 85.31 208 ALA A CA 1
ATOM 1599 C C . ALA A 1 208 ? -14.336 -0.616 18.626 1.00 85.31 208 ALA A C 1
ATOM 1601 O O . ALA A 1 208 ? -15.140 -1.426 19.090 1.00 85.31 208 ALA A O 1
ATOM 1602 N N . SER A 1 209 ? -13.206 -0.259 19.257 1.00 82.12 209 SER A N 1
ATOM 1603 C CA . SER A 1 209 ? -12.752 -0.831 20.539 1.00 82.12 209 SER A CA 1
ATOM 1604 C C . SER A 1 209 ? -12.840 -2.369 20.497 1.00 82.12 209 SER A C 1
ATOM 1606 O O . SER A 1 209 ? -12.172 -2.970 19.658 1.00 82.12 209 SER A O 1
ATOM 1608 N N . ASP A 1 210 ? -13.690 -3.011 21.300 1.00 80.00 210 ASP A N 1
ATOM 1609 C CA . ASP A 1 210 ? -13.820 -4.480 21.361 1.00 80.00 210 ASP A CA 1
ATOM 1610 C C . ASP A 1 210 ? -14.315 -5.145 20.059 1.00 80.00 210 ASP A C 1
ATOM 1612 O O . ASP A 1 210 ? -14.092 -6.334 19.832 1.00 80.00 210 ASP A O 1
ATOM 1616 N N . CYS A 1 211 ? -14.967 -4.396 19.163 1.00 82.56 211 CYS A N 1
ATOM 1617 C CA . CYS A 1 211 ? -15.409 -4.919 17.865 1.00 82.56 211 CYS A CA 1
ATOM 1618 C C . CYS A 1 211 ? -14.290 -4.928 16.809 1.00 82.56 211 CYS A C 1
ATOM 1620 O O . CYS A 1 211 ? -14.508 -5.400 15.693 1.00 82.56 211 CYS A O 1
ATOM 1622 N N . CYS A 1 212 ? -13.102 -4.410 17.138 1.00 87.62 212 CYS A N 1
ATOM 1623 C CA . CYS A 1 212 ? -11.955 -4.377 16.239 1.00 87.62 212 CYS A CA 1
ATOM 1624 C C . CYS A 1 212 ? -11.583 -5.796 15.755 1.00 87.62 212 CYS A C 1
ATOM 1626 O O . CYS A 1 212 ? -11.478 -6.717 16.573 1.00 87.62 212 CYS A O 1
ATOM 1628 N N . PRO A 1 213 ? -11.320 -6.007 14.449 1.00 91.94 213 PRO A N 1
ATOM 1629 C CA . PRO A 1 213 ? -10.781 -7.267 13.938 1.00 91.94 213 PRO A CA 1
ATOM 1630 C C . PRO A 1 213 ? -9.290 -7.394 14.303 1.00 91.94 213 PRO A C 1
ATOM 1632 O O . PRO A 1 213 ? -8.410 -7.307 13.450 1.00 91.94 213 PRO A O 1
ATOM 1635 N N . ILE A 1 214 ? -8.996 -7.561 15.597 1.00 91.88 214 ILE A N 1
ATOM 1636 C CA . ILE A 1 214 ? -7.644 -7.404 16.150 1.00 91.88 214 ILE A CA 1
ATOM 1637 C C . ILE A 1 214 ? -6.616 -8.337 15.506 1.00 91.88 214 ILE A C 1
ATOM 1639 O O . ILE A 1 214 ? -5.495 -7.913 15.251 1.00 91.88 214 ILE A O 1
ATOM 1643 N N . GLN A 1 215 ? -6.992 -9.573 15.171 1.00 92.44 215 GLN A N 1
ATOM 1644 C CA . GLN A 1 215 ? -6.090 -10.536 14.537 1.00 92.44 215 GLN A CA 1
ATOM 1645 C C . GLN A 1 215 ? -5.688 -10.100 13.120 1.00 92.44 215 GLN A C 1
ATOM 1647 O O . GLN A 1 215 ? -4.499 -10.074 12.805 1.00 92.44 215 GLN A O 1
ATOM 1652 N N . ALA A 1 216 ? -6.656 -9.696 12.292 1.00 94.75 216 ALA A N 1
ATOM 1653 C CA . ALA A 1 216 ? -6.392 -9.214 10.936 1.00 94.75 216 ALA A CA 1
ATOM 1654 C C . ALA A 1 216 ? -5.589 -7.901 10.961 1.00 94.75 216 ALA A C 1
ATOM 1656 O O . ALA A 1 216 ? -4.613 -7.742 10.228 1.00 94.75 216 ALA A O 1
ATOM 1657 N N . LEU A 1 217 ? -5.927 -6.993 11.887 1.00 95.06 217 LEU A N 1
ATOM 1658 C CA . LEU A 1 217 ? -5.159 -5.770 12.111 1.00 95.06 217 LEU A CA 1
ATOM 1659 C C . LEU A 1 217 ? -3.723 -6.064 12.560 1.00 95.06 217 LEU A C 1
ATOM 1661 O O . LEU A 1 217 ? -2.808 -5.375 12.128 1.00 95.06 217 LEU A O 1
ATOM 1665 N N . THR A 1 218 ? -3.510 -7.079 13.398 1.00 94.81 218 THR A N 1
ATOM 1666 C CA . THR A 1 218 ? -2.172 -7.475 13.865 1.00 94.81 218 THR A CA 1
ATOM 1667 C C . THR A 1 218 ? -1.307 -7.933 12.695 1.00 94.81 218 THR A C 1
ATOM 1669 O O . THR A 1 218 ? -0.187 -7.452 12.547 1.00 94.81 218 THR A O 1
ATOM 1672 N N . GLN A 1 219 ? -1.835 -8.794 11.820 1.00 95.62 219 GLN A N 1
ATOM 1673 C CA . GLN A 1 219 ? -1.113 -9.256 10.628 1.00 95.62 219 GLN A CA 1
ATOM 1674 C C . GLN A 1 219 ? -0.784 -8.103 9.673 1.00 95.62 219 GLN A C 1
ATOM 1676 O O . GLN A 1 219 ? 0.334 -8.017 9.156 1.00 95.62 219 GLN A O 1
ATOM 1681 N N . LEU A 1 220 ? -1.739 -7.191 9.468 1.00 96.94 220 LEU A N 1
ATOM 1682 C CA . LEU A 1 220 ? -1.532 -5.995 8.659 1.00 96.94 220 LEU A CA 1
ATOM 1683 C C . LEU A 1 220 ? -0.458 -5.085 9.268 1.00 96.94 220 LEU A C 1
ATOM 1685 O O . LEU A 1 220 ? 0.488 -4.710 8.579 1.00 96.94 220 LEU A O 1
ATOM 1689 N N . ALA A 1 221 ? -0.576 -4.766 10.559 1.00 95.31 221 ALA A N 1
ATOM 1690 C CA . ALA A 1 221 ? 0.351 -3.894 11.272 1.00 95.31 221 ALA A CA 1
ATOM 1691 C C . ALA A 1 221 ? 1.767 -4.473 11.296 1.00 95.31 221 ALA A C 1
ATOM 1693 O O . ALA A 1 221 ? 2.727 -3.738 11.084 1.00 95.31 221 ALA A O 1
ATOM 1694 N N . GLN A 1 222 ? 1.901 -5.787 11.481 1.00 94.69 222 GLN A N 1
ATOM 1695 C CA . GLN A 1 222 ? 3.183 -6.470 11.394 1.00 94.69 222 GLN A CA 1
ATOM 1696 C C . GLN A 1 222 ? 3.788 -6.330 9.990 1.00 94.69 222 GLN A C 1
ATOM 1698 O O . GLN A 1 222 ? 4.936 -5.920 9.842 1.00 94.69 222 GLN A O 1
ATOM 1703 N N . CYS A 1 223 ? 3.014 -6.613 8.937 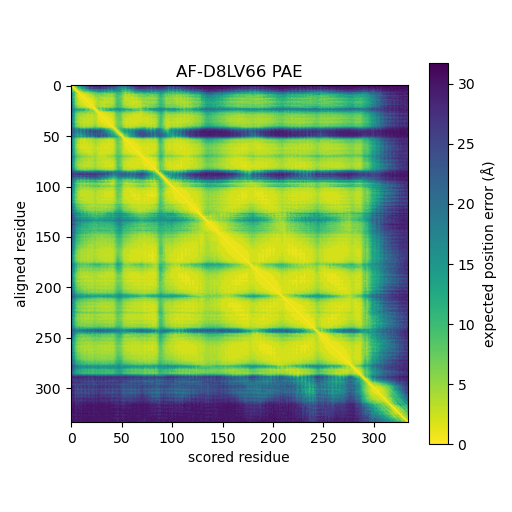1.00 95.62 223 CYS A N 1
ATOM 1704 C CA . CYS A 1 223 ? 3.501 -6.501 7.562 1.00 95.62 223 CYS A CA 1
ATOM 1705 C C . CYS A 1 223 ? 3.913 -5.066 7.202 1.00 95.62 223 CYS A C 1
ATOM 1707 O O . CYS A 1 223 ? 4.956 -4.864 6.579 1.00 95.62 223 CYS A O 1
ATOM 1709 N N . ILE A 1 224 ? 3.115 -4.069 7.590 1.00 96.25 224 ILE A N 1
ATOM 1710 C CA . ILE A 1 224 ? 3.414 -2.666 7.301 1.00 96.25 224 ILE A CA 1
ATOM 1711 C C . ILE A 1 224 ? 4.621 -2.212 8.122 1.00 96.25 224 ILE A C 1
ATOM 1713 O O . ILE A 1 224 ? 5.614 -1.772 7.554 1.00 96.25 224 ILE A O 1
ATOM 1717 N N . SER A 1 225 ? 4.563 -2.336 9.446 1.00 93.56 225 SER A N 1
ATOM 1718 C CA . SER A 1 225 ? 5.537 -1.705 10.337 1.00 93.56 225 SER A CA 1
ATOM 1719 C C . SER A 1 225 ? 6.878 -2.442 10.399 1.00 93.56 225 SER A C 1
ATOM 1721 O O . SER A 1 225 ? 7.911 -1.781 10.477 1.00 93.56 225 SER A O 1
ATOM 1723 N N . GLU A 1 226 ? 6.900 -3.780 10.319 1.00 91.25 226 GLU A N 1
ATOM 1724 C CA . GLU A 1 226 ? 8.160 -4.542 10.353 1.00 91.25 226 GLU A CA 1
ATOM 1725 C C . GLU A 1 226 ? 8.821 -4.685 8.981 1.00 91.25 226 GLU A C 1
ATOM 1727 O O . GLU A 1 226 ? 10.043 -4.799 8.918 1.00 91.25 226 GLU A O 1
ATOM 1732 N N . LYS A 1 227 ? 8.037 -4.719 7.892 1.00 90.75 227 LYS A N 1
ATOM 1733 C CA . LYS A 1 227 ? 8.560 -5.050 6.555 1.00 90.75 227 LYS A CA 1
ATOM 1734 C C . LYS A 1 227 ? 8.509 -3.871 5.590 1.00 90.75 227 LYS A C 1
ATOM 1736 O O . LYS A 1 227 ? 9.529 -3.535 5.007 1.00 90.75 227 LYS A O 1
ATOM 1741 N N . LEU A 1 228 ? 7.353 -3.228 5.421 1.00 94.62 228 LEU A N 1
ATOM 1742 C CA . LEU A 1 228 ? 7.200 -2.152 4.435 1.00 94.62 228 LEU A CA 1
ATOM 1743 C C . LEU A 1 228 ? 7.860 -0.840 4.886 1.00 94.62 228 LEU A C 1
ATOM 1745 O O . LEU A 1 228 ? 8.702 -0.305 4.171 1.00 94.62 228 LEU A O 1
ATOM 1749 N N . THR A 1 229 ? 7.508 -0.328 6.069 1.00 94.56 229 THR A N 1
ATOM 1750 C CA . THR A 1 229 ? 7.970 0.974 6.576 1.00 94.56 229 THR A CA 1
ATOM 1751 C C . THR A 1 229 ? 9.504 1.104 6.585 1.00 94.56 229 THR A C 1
ATOM 1753 O O . THR A 1 229 ? 10.005 2.140 6.141 1.00 94.56 229 THR A O 1
ATOM 1756 N N . PRO A 1 230 ? 10.293 0.092 7.013 1.00 91.31 230 PRO A N 1
ATOM 1757 C CA . PRO A 1 230 ? 11.753 0.169 6.936 1.00 91.31 230 PRO A CA 1
ATOM 1758 C C . PRO A 1 230 ? 12.278 0.310 5.502 1.00 91.31 230 PRO A C 1
ATOM 1760 O O . PRO A 1 230 ? 13.149 1.149 5.258 1.00 91.31 230 PRO A O 1
ATOM 1763 N N . SER A 1 231 ? 11.722 -0.448 4.551 1.00 90.88 231 SER A N 1
ATOM 1764 C CA . SER A 1 231 ? 12.091 -0.365 3.132 1.00 90.88 231 SER A CA 1
ATOM 1765 C C . SER A 1 231 ? 11.726 1.002 2.540 1.00 90.88 231 SER A C 1
ATOM 1767 O O . SER A 1 231 ? 12.514 1.591 1.803 1.00 90.88 231 SER A O 1
ATOM 1769 N N . VAL A 1 232 ? 10.585 1.577 2.938 1.00 93.62 232 VAL A N 1
ATOM 1770 C CA . VAL A 1 232 ? 10.182 2.935 2.531 1.00 93.62 232 VAL A CA 1
ATOM 1771 C C . VAL A 1 232 ? 11.183 3.981 3.026 1.00 93.62 232 VAL A C 1
ATOM 1773 O O . VAL A 1 232 ? 11.593 4.855 2.262 1.00 93.62 232 VAL A O 1
ATOM 1776 N N . TYR A 1 233 ? 11.642 3.879 4.277 1.00 92.00 233 TYR A N 1
ATOM 1777 C CA . TYR A 1 233 ? 12.671 4.785 4.793 1.00 92.00 233 TYR A CA 1
ATOM 1778 C C . TYR A 1 233 ? 14.016 4.641 4.070 1.00 92.00 233 TYR A C 1
ATOM 1780 O O . TYR A 1 233 ? 14.715 5.644 3.905 1.00 92.00 233 TYR A O 1
ATOM 1788 N N . ALA A 1 234 ? 14.379 3.438 3.616 1.00 88.81 234 ALA A N 1
ATOM 1789 C CA . ALA A 1 234 ? 15.572 3.240 2.794 1.00 88.81 234 ALA A CA 1
ATOM 1790 C C . ALA A 1 234 ? 15.455 3.980 1.450 1.00 88.81 234 ALA A C 1
ATOM 1792 O O . ALA A 1 234 ? 16.377 4.702 1.070 1.00 88.81 234 ALA A O 1
ATOM 1793 N N . VAL A 1 235 ? 14.297 3.895 0.782 1.00 88.94 235 VAL A N 1
ATOM 1794 C CA . VAL A 1 235 ? 14.030 4.652 -0.453 1.00 88.94 235 VAL A CA 1
ATOM 1795 C C . VAL A 1 235 ? 14.085 6.158 -0.203 1.00 88.94 235 VAL A C 1
ATOM 1797 O O . VAL A 1 235 ? 14.780 6.862 -0.931 1.00 88.94 235 VAL A O 1
ATOM 1800 N N . ILE A 1 236 ? 13.441 6.661 0.857 1.00 90.12 236 ILE A N 1
ATOM 1801 C CA . ILE A 1 236 ? 13.471 8.092 1.216 1.00 90.12 236 ILE A CA 1
ATOM 1802 C C . ILE A 1 236 ? 14.913 8.606 1.349 1.00 90.12 236 ILE A C 1
ATOM 1804 O O . ILE A 1 236 ? 15.229 9.693 0.868 1.00 90.12 236 ILE A O 1
ATOM 1808 N N . GLN A 1 237 ? 15.806 7.822 1.956 1.00 88.06 237 GLN A N 1
ATOM 1809 C CA . GLN A 1 237 ? 17.216 8.198 2.090 1.00 88.06 237 GLN A CA 1
ATOM 1810 C C . GLN A 1 237 ? 17.932 8.258 0.745 1.00 88.06 237 GLN A C 1
ATOM 1812 O O . GLN A 1 237 ? 18.746 9.154 0.528 1.00 88.06 237 GLN A O 1
ATOM 1817 N N . THR A 1 238 ? 17.633 7.328 -0.159 1.00 86.88 238 THR A N 1
ATOM 1818 C CA . THR A 1 238 ? 18.165 7.351 -1.524 1.00 86.88 238 THR A CA 1
ATOM 1819 C C . THR A 1 238 ? 17.713 8.611 -2.260 1.00 86.88 238 THR A C 1
ATOM 1821 O O . THR A 1 238 ? 18.556 9.318 -2.809 1.00 86.88 238 THR A O 1
ATOM 1824 N N . VAL A 1 239 ? 16.426 8.965 -2.180 1.00 87.94 239 VAL A N 1
ATOM 1825 C CA . VAL A 1 239 ? 15.885 10.202 -2.774 1.00 87.94 239 VAL A CA 1
ATOM 1826 C C . VAL A 1 239 ? 16.583 11.441 -2.212 1.00 87.94 239 VAL A C 1
ATOM 1828 O O . VAL A 1 239 ? 16.997 12.321 -2.962 1.00 87.94 239 VAL A O 1
ATOM 1831 N N . GLN A 1 240 ? 16.775 11.504 -0.893 1.00 85.38 240 GLN A N 1
ATOM 1832 C CA . GLN A 1 240 ? 17.428 12.641 -0.238 1.00 85.38 240 GLN A CA 1
ATOM 1833 C C . GLN A 1 240 ? 18.911 12.795 -0.620 1.00 85.38 240 GLN A C 1
ATOM 1835 O O . GLN A 1 240 ? 19.424 13.914 -0.618 1.00 85.38 240 GLN A O 1
ATOM 1840 N N . LYS A 1 241 ? 19.604 11.701 -0.966 1.00 84.44 241 LYS A N 1
ATOM 1841 C CA . LYS A 1 241 ? 21.014 11.720 -1.394 1.00 84.44 241 LYS A CA 1
ATOM 1842 C C . LYS A 1 241 ? 21.212 12.150 -2.850 1.00 84.44 241 LYS A C 1
ATOM 1844 O O . LYS A 1 241 ? 22.283 12.651 -3.176 1.00 84.44 241 LYS A O 1
ATOM 1849 N N . GLN A 1 242 ? 20.218 11.965 -3.720 1.00 81.12 242 GLN A N 1
ATOM 1850 C CA . GLN A 1 242 ? 20.347 12.180 -5.170 1.00 81.12 242 GLN A CA 1
ATOM 1851 C C . GLN A 1 242 ? 20.435 13.663 -5.601 1.00 81.12 242 GLN A C 1
ATOM 1853 O O . GLN A 1 242 ? 20.745 13.946 -6.757 1.00 81.12 242 GLN A O 1
ATOM 1858 N N . GLY A 1 243 ? 20.250 14.625 -4.690 1.00 68.69 243 GLY A N 1
ATOM 1859 C CA . GLY A 1 243 ? 20.370 16.059 -4.996 1.00 68.69 243 GLY A CA 1
ATOM 1860 C C . GLY A 1 243 ? 19.224 16.598 -5.869 1.00 68.69 243 GLY A C 1
ATOM 1861 O O . GLY A 1 243 ? 18.180 15.978 -5.983 1.00 68.69 243 GLY A O 1
ATOM 1862 N N . ASN A 1 244 ? 19.384 17.786 -6.469 1.00 72.62 244 ASN A N 1
ATOM 1863 C CA . ASN A 1 244 ? 18.307 18.505 -7.189 1.00 72.62 244 ASN A CA 1
ATOM 1864 C C . ASN A 1 244 ? 18.495 18.566 -8.722 1.00 72.62 244 ASN A C 1
ATOM 1866 O O . ASN A 1 244 ? 18.022 19.510 -9.369 1.00 72.62 244 ASN A O 1
ATOM 1870 N N . SER A 1 245 ? 19.198 17.598 -9.312 1.00 74.38 245 SER A N 1
ATOM 1871 C CA . SER A 1 245 ? 19.585 17.615 -10.732 1.00 74.38 245 SER A CA 1
ATOM 1872 C C . SER A 1 245 ? 18.434 17.316 -11.703 1.00 74.38 245 SER A C 1
ATOM 1874 O O . SER A 1 245 ? 18.375 17.932 -12.762 1.00 74.38 245 SER A O 1
ATOM 1876 N N . ASP A 1 246 ? 17.498 16.440 -11.335 1.00 80.94 246 ASP A N 1
ATOM 1877 C CA . ASP A 1 246 ? 16.431 15.935 -12.212 1.00 80.94 246 ASP A CA 1
ATOM 1878 C C . ASP A 1 246 ? 15.018 16.348 -11.733 1.00 80.94 246 ASP A C 1
ATOM 1880 O O . ASP A 1 246 ? 14.764 16.511 -10.534 1.00 80.94 246 ASP A O 1
ATOM 1884 N N . VAL A 1 247 ? 14.080 16.555 -12.670 1.00 85.38 247 VAL A N 1
ATOM 1885 C CA . VAL A 1 247 ? 12.701 16.997 -12.369 1.00 85.38 247 VAL A CA 1
ATOM 1886 C C . VAL A 1 247 ? 11.941 15.961 -11.540 1.00 85.38 247 VAL A C 1
ATOM 1888 O O . VAL A 1 247 ? 11.247 16.341 -10.594 1.00 85.38 247 VAL A O 1
ATOM 1891 N N . HIS A 1 248 ? 12.081 14.673 -11.853 1.00 84.00 248 HIS A N 1
ATOM 1892 C CA . HIS A 1 248 ? 11.473 13.593 -11.085 1.00 84.00 248 HIS A CA 1
ATOM 1893 C C . HIS A 1 248 ? 12.105 13.495 -9.696 1.00 84.00 248 HIS A C 1
ATOM 1895 O O . HIS A 1 248 ? 11.365 13.378 -8.724 1.00 84.00 248 HIS A O 1
ATOM 1901 N N . VAL A 1 249 ? 13.426 13.672 -9.550 1.00 86.50 249 VAL A N 1
ATOM 1902 C CA . VAL A 1 249 ? 14.064 13.717 -8.215 1.00 86.50 249 VAL A CA 1
ATOM 1903 C C . VAL A 1 249 ? 13.493 14.863 -7.370 1.00 86.50 249 VAL A C 1
ATOM 1905 O O . VAL A 1 249 ? 13.132 14.665 -6.211 1.00 86.50 249 VAL A O 1
ATOM 1908 N N . ARG A 1 250 ? 13.309 16.058 -7.950 1.00 87.25 250 ARG A N 1
ATOM 1909 C CA . ARG A 1 250 ? 12.686 17.193 -7.240 1.00 87.25 250 ARG A CA 1
ATOM 1910 C C . ARG A 1 250 ? 11.251 16.898 -6.818 1.00 87.25 250 ARG A C 1
ATOM 1912 O O . ARG A 1 250 ? 10.839 17.291 -5.728 1.00 87.25 250 ARG A O 1
ATOM 1919 N N . LYS A 1 251 ? 10.467 16.247 -7.678 1.00 90.06 251 LYS A N 1
ATOM 1920 C CA . LYS A 1 251 ? 9.093 15.850 -7.349 1.00 90.06 251 LYS A CA 1
ATOM 1921 C C . LYS A 1 251 ? 9.063 14.786 -6.257 1.00 90.06 251 LYS A C 1
ATOM 1923 O O . LYS A 1 251 ? 8.300 14.939 -5.310 1.00 90.06 251 LYS A O 1
ATOM 1928 N N . GLN A 1 252 ? 9.928 13.778 -6.331 1.00 91.12 252 GLN A N 1
ATOM 1929 C CA . GLN A 1 252 ? 10.087 12.792 -5.267 1.00 91.12 252 GLN A CA 1
ATOM 1930 C C . GLN A 1 252 ? 10.437 13.468 -3.937 1.00 91.12 252 GLN A C 1
ATOM 1932 O O . GLN A 1 252 ? 9.776 13.216 -2.934 1.00 91.12 252 GLN A O 1
ATOM 1937 N N . ALA A 1 253 ? 11.402 14.392 -3.929 1.00 90.75 253 ALA A N 1
ATOM 1938 C CA . ALA A 1 253 ? 11.793 15.123 -2.725 1.00 90.75 253 ALA A CA 1
ATOM 1939 C C . ALA A 1 253 ? 10.625 15.924 -2.115 1.00 90.75 253 ALA A C 1
ATOM 1941 O O . ALA A 1 253 ? 10.512 16.006 -0.894 1.00 90.75 253 ALA A O 1
ATOM 1942 N N . LYS A 1 254 ? 9.719 16.462 -2.947 1.00 92.94 254 LYS A N 1
ATOM 1943 C CA . LYS A 1 254 ? 8.483 17.123 -2.489 1.00 92.94 254 LYS A CA 1
ATOM 1944 C C . LYS A 1 254 ? 7.458 16.156 -1.891 1.00 92.94 254 LYS A C 1
ATOM 1946 O O . LYS A 1 254 ? 6.676 16.580 -1.050 1.00 92.94 254 LYS A O 1
ATOM 1951 N N . LEU A 1 255 ? 7.449 14.889 -2.306 1.00 93.81 255 LEU A N 1
ATOM 1952 C CA . LEU A 1 255 ? 6.543 13.860 -1.779 1.00 93.81 255 LEU A CA 1
ATOM 1953 C C . LEU A 1 255 ? 7.032 13.256 -0.458 1.00 93.81 255 LEU A C 1
ATOM 1955 O O . LEU A 1 255 ? 6.220 12.748 0.312 1.00 93.81 255 LEU A O 1
ATOM 1959 N N . VAL A 1 256 ? 8.337 13.314 -0.174 1.00 93.69 256 VAL A N 1
ATOM 1960 C CA . VAL A 1 256 ? 8.928 12.731 1.042 1.00 93.69 256 VAL A CA 1
ATOM 1961 C C . VAL A 1 256 ? 8.238 13.214 2.331 1.00 93.69 256 VAL A C 1
ATOM 1963 O O . VAL A 1 256 ? 7.848 12.351 3.120 1.00 93.69 256 VAL A O 1
ATOM 1966 N N . PRO A 1 257 ? 8.025 14.528 2.570 1.00 94.94 257 PRO A N 1
ATOM 1967 C CA . PRO A 1 257 ? 7.319 14.994 3.766 1.00 94.94 257 PRO A CA 1
ATOM 1968 C C . PRO A 1 257 ? 5.900 14.428 3.890 1.00 94.94 257 PRO A C 1
ATOM 1970 O O . PRO A 1 257 ? 5.496 14.038 4.981 1.00 94.94 257 PRO A O 1
ATOM 1973 N N . ASP A 1 258 ? 5.169 14.320 2.777 1.00 96.50 258 ASP A N 1
ATOM 1974 C CA . ASP A 1 258 ? 3.802 13.792 2.767 1.00 96.50 258 ASP A CA 1
ATOM 1975 C C . ASP A 1 258 ? 3.760 12.302 3.123 1.00 96.50 258 ASP A C 1
ATOM 1977 O O . ASP A 1 258 ? 2.889 11.866 3.877 1.00 96.50 258 ASP A O 1
ATOM 1981 N N . VAL A 1 259 ? 4.697 11.512 2.588 1.00 96.31 259 VAL A N 1
ATOM 1982 C CA . VAL A 1 259 ? 4.814 10.080 2.906 1.00 96.31 259 VAL A CA 1
ATOM 1983 C C . VAL A 1 259 ? 5.174 9.896 4.377 1.00 96.31 259 VAL A C 1
ATOM 1985 O O . VAL A 1 259 ? 4.555 9.085 5.062 1.00 96.31 259 VAL A O 1
ATOM 1988 N N . ILE A 1 260 ? 6.131 10.680 4.882 1.00 94.50 260 ILE A N 1
ATOM 1989 C CA . ILE A 1 260 ? 6.518 10.663 6.296 1.00 94.50 260 ILE A CA 1
ATOM 1990 C C . ILE A 1 260 ? 5.318 10.989 7.188 1.00 94.50 260 ILE A C 1
ATOM 1992 O O . ILE A 1 260 ? 5.030 10.241 8.122 1.00 94.50 260 ILE A O 1
ATOM 1996 N N . PHE A 1 261 ? 4.592 12.061 6.873 1.00 95.56 261 PHE A N 1
ATOM 1997 C CA . PHE A 1 261 ? 3.403 12.455 7.618 1.00 95.56 261 PHE A CA 1
ATOM 1998 C C . PHE A 1 261 ? 2.344 11.343 7.618 1.00 95.56 261 PHE A C 1
ATOM 2000 O O . PHE A 1 261 ? 1.793 11.012 8.665 1.00 95.56 261 PHE A O 1
ATOM 2007 N N . ALA A 1 262 ? 2.089 10.705 6.471 1.00 96.62 262 ALA A N 1
ATOM 2008 C CA . ALA A 1 262 ? 1.130 9.604 6.385 1.00 96.62 262 ALA A CA 1
ATOM 2009 C C . ALA A 1 262 ? 1.530 8.398 7.263 1.00 96.62 262 ALA A C 1
ATOM 2011 O O . ALA A 1 262 ? 0.669 7.813 7.925 1.00 96.62 262 ALA A O 1
ATOM 2012 N N . ILE A 1 263 ? 2.825 8.060 7.325 1.00 95.31 263 ILE A N 1
ATOM 2013 C CA . ILE A 1 263 ? 3.355 7.013 8.216 1.00 95.31 263 ILE A CA 1
ATOM 2014 C C . ILE A 1 263 ? 3.128 7.388 9.687 1.00 95.31 263 ILE A C 1
ATOM 2016 O O . ILE A 1 263 ? 2.615 6.577 10.458 1.00 95.31 263 ILE A O 1
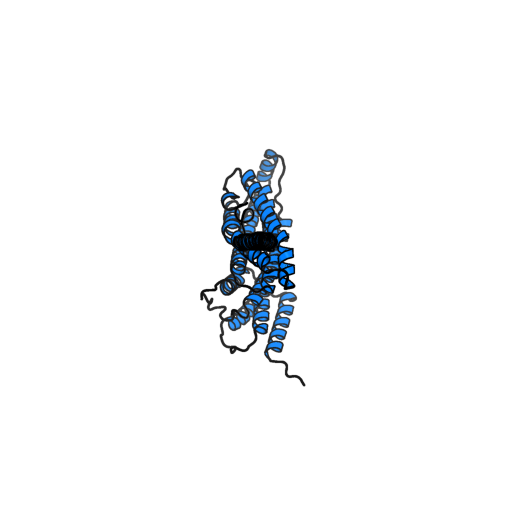ATOM 2020 N N . GLU A 1 264 ? 3.462 8.619 10.081 1.00 93.44 264 GLU A N 1
ATOM 2021 C CA . GLU A 1 264 ? 3.316 9.090 11.466 1.00 93.44 264 GLU A CA 1
ATOM 2022 C C . GLU A 1 264 ? 1.861 9.075 11.941 1.00 93.44 264 GLU A C 1
ATOM 2024 O O . GLU A 1 264 ? 1.577 8.677 13.077 1.00 93.44 264 GLU A O 1
ATOM 2029 N N . GLN A 1 265 ? 0.933 9.470 11.065 1.00 94.75 265 GLN A N 1
ATOM 2030 C CA . GLN A 1 265 ? -0.501 9.443 11.346 1.00 94.75 265 GLN A CA 1
ATOM 2031 C C . GLN A 1 265 ? -0.982 8.010 11.589 1.00 94.75 265 GLN A C 1
ATOM 2033 O O . GLN A 1 265 ? -1.584 7.735 12.633 1.00 94.75 265 GLN A O 1
ATOM 2038 N N . TYR A 1 266 ? -0.615 7.083 10.702 1.00 94.94 266 TYR A N 1
ATOM 2039 C CA . TYR A 1 266 ? -0.887 5.657 10.869 1.00 94.94 266 TYR A CA 1
ATOM 2040 C C . TYR A 1 266 ? -0.353 5.115 12.209 1.00 94.94 266 TYR A C 1
ATOM 2042 O O . TYR A 1 266 ? -1.103 4.500 12.975 1.00 94.94 266 TYR A O 1
ATOM 2050 N N . GLU A 1 267 ? 0.912 5.382 12.543 1.00 93.19 267 GLU A N 1
ATOM 2051 C CA . GLU A 1 267 ? 1.526 4.918 13.793 1.00 93.19 267 GLU A CA 1
ATOM 2052 C C . GLU A 1 267 ? 0.838 5.515 15.029 1.00 93.19 267 GLU A C 1
ATOM 2054 O O . GLU A 1 267 ? 0.603 4.825 16.028 1.00 93.19 267 GLU A O 1
ATOM 2059 N N . ALA A 1 268 ? 0.458 6.795 14.968 1.00 92.56 268 ALA A N 1
ATOM 2060 C CA . ALA A 1 268 ? -0.310 7.442 16.023 1.00 92.56 268 ALA A CA 1
ATOM 2061 C C . ALA A 1 268 ? -1.687 6.785 16.210 1.00 92.56 268 ALA A C 1
ATOM 2063 O O . ALA A 1 268 ? -2.132 6.613 17.350 1.00 92.56 268 ALA A O 1
ATOM 2064 N N . LYS A 1 269 ? -2.364 6.380 15.126 1.00 92.88 269 LYS A N 1
ATOM 2065 C CA . LYS A 1 269 ? -3.645 5.661 15.201 1.00 92.88 269 LYS A CA 1
ATOM 2066 C C . LYS A 1 269 ? -3.507 4.246 15.736 1.00 92.88 269 LYS A C 1
ATOM 2068 O O . LYS A 1 269 ? -4.355 3.844 16.532 1.00 92.88 269 LYS A O 1
ATOM 2073 N N . LEU A 1 270 ? -2.435 3.525 15.412 1.00 92.50 270 LEU A N 1
ATOM 2074 C CA . LEU A 1 270 ? -2.178 2.213 16.016 1.00 92.50 270 LEU A CA 1
ATOM 2075 C C . LEU A 1 270 ? -2.074 2.290 17.543 1.00 92.50 270 LEU A C 1
ATOM 2077 O O . LEU A 1 270 ? -2.630 1.446 18.244 1.00 92.50 270 LEU A O 1
ATOM 2081 N N . ILE A 1 271 ? -1.436 3.336 18.073 1.00 91.06 271 ILE A N 1
ATOM 2082 C CA . ILE A 1 271 ? -1.381 3.573 19.524 1.00 91.06 271 ILE A CA 1
ATOM 2083 C C . ILE A 1 271 ? -2.782 3.810 20.097 1.00 91.06 271 ILE A C 1
ATOM 2085 O O . ILE A 1 271 ? -3.093 3.320 21.183 1.00 91.06 271 ILE A O 1
ATOM 2089 N N . GLN A 1 272 ? -3.641 4.549 19.384 1.00 90.81 272 GLN A N 1
ATOM 2090 C CA . GLN A 1 272 ? -5.026 4.776 19.813 1.00 90.81 272 GLN A CA 1
ATOM 2091 C C . GLN A 1 272 ? -5.819 3.470 19.875 1.00 90.81 272 GLN A C 1
ATOM 2093 O O . GLN A 1 272 ? -6.552 3.268 20.843 1.00 90.81 272 GLN A O 1
ATOM 2098 N N . VAL A 1 273 ? -5.646 2.580 18.891 1.00 91.06 273 VAL A N 1
ATOM 2099 C CA . VAL A 1 273 ? -6.252 1.243 18.925 1.00 91.06 273 VAL A CA 1
ATOM 2100 C C . VAL A 1 273 ? -5.747 0.467 20.135 1.00 91.06 273 VAL A C 1
ATOM 2102 O O . VAL A 1 273 ? -6.568 0.043 20.937 1.00 91.06 273 VAL A O 1
ATOM 2105 N N . ASN A 1 274 ? -4.426 0.369 20.326 1.00 90.06 274 ASN A N 1
ATOM 2106 C CA . ASN A 1 274 ? -3.826 -0.406 21.419 1.00 90.06 274 ASN A CA 1
ATOM 2107 C C . ASN A 1 274 ? -4.356 0.026 22.804 1.00 90.06 274 ASN A C 1
ATOM 2109 O O . ASN A 1 274 ? -4.697 -0.808 23.644 1.00 90.06 274 ASN A O 1
ATOM 2113 N N . LYS A 1 275 ? -4.512 1.343 23.019 1.00 88.25 275 LYS A N 1
ATOM 2114 C CA . LYS A 1 275 ? -5.125 1.898 24.239 1.00 88.25 275 LYS A CA 1
ATOM 2115 C C . LYS A 1 275 ? -6.588 1.478 24.401 1.00 88.25 275 LYS A C 1
ATOM 2117 O O . LYS A 1 275 ? -7.006 1.115 25.496 1.00 88.25 275 LYS A O 1
ATOM 2122 N N . LYS A 1 276 ? -7.375 1.534 23.326 1.00 85.75 276 LYS A N 1
ATOM 2123 C CA . LYS A 1 276 ? -8.822 1.272 23.356 1.00 85.75 276 LYS A CA 1
ATOM 2124 C C . LYS A 1 276 ? -9.208 -0.199 23.338 1.00 85.75 276 LYS A C 1
ATOM 2126 O O . LYS A 1 276 ? -10.314 -0.525 23.751 1.00 85.75 276 LYS A O 1
ATOM 2131 N N . THR A 1 277 ? -8.323 -1.075 22.884 1.00 85.31 277 THR A N 1
ATOM 2132 C CA . THR A 1 277 ? -8.470 -2.530 23.006 1.00 85.31 277 THR A CA 1
ATOM 2133 C C . THR A 1 277 ? -7.869 -3.046 24.314 1.00 85.31 277 THR A C 1
ATOM 2135 O O . THR A 1 277 ? -7.622 -4.242 24.434 1.00 85.31 277 THR A O 1
ATOM 2138 N N . LYS A 1 278 ? -7.567 -2.151 25.272 1.00 82.25 278 LYS A N 1
ATOM 2139 C CA . LYS A 1 278 ? -6.980 -2.464 26.586 1.00 82.25 278 LYS A CA 1
ATOM 2140 C C . LYS A 1 278 ? -5.736 -3.361 26.489 1.00 82.25 278 LYS A C 1
ATOM 2142 O O . LYS A 1 278 ? -5.512 -4.212 27.341 1.00 82.25 278 LYS A O 1
ATOM 2147 N N . GLY A 1 279 ? -4.935 -3.189 25.434 1.00 74.38 279 GLY A N 1
ATOM 2148 C CA . GLY A 1 279 ? -3.727 -3.983 25.221 1.00 74.38 279 GLY A CA 1
ATOM 2149 C C . GLY A 1 279 ? -3.956 -5.445 24.826 1.00 74.38 279 GLY A C 1
ATOM 2150 O O . GLY A 1 279 ? -3.027 -6.232 24.973 1.00 74.38 279 GLY A O 1
ATOM 2151 N N . ALA A 1 280 ? -5.136 -5.817 24.303 1.00 77.56 280 ALA A N 1
ATOM 2152 C CA . ALA A 1 280 ? -5.425 -7.183 23.837 1.00 77.56 280 ALA A CA 1
ATOM 2153 C C . ALA A 1 280 ? -4.319 -7.771 22.939 1.00 77.56 280 ALA A C 1
ATOM 2155 O O . ALA A 1 280 ? -4.015 -8.957 23.024 1.00 77.56 280 ALA A O 1
ATOM 2156 N N . VAL A 1 281 ? -3.697 -6.929 22.106 1.00 82.31 281 VAL A N 1
ATOM 2157 C CA . VAL A 1 281 ? -2.443 -7.222 21.404 1.00 82.31 281 VAL A CA 1
ATOM 2158 C C . VAL A 1 281 ? -1.596 -5.957 21.396 1.00 82.31 281 VAL A C 1
ATOM 2160 O O . VAL A 1 281 ? -2.090 -4.888 21.038 1.00 82.31 281 VAL A O 1
ATOM 2163 N N . ASN A 1 282 ? -0.310 -6.071 21.732 1.00 85.75 282 ASN A N 1
ATOM 2164 C CA . ASN A 1 282 ? 0.622 -4.948 21.695 1.00 85.75 282 ASN A CA 1
ATOM 2165 C C . ASN A 1 282 ? 1.004 -4.578 20.248 1.00 85.75 282 ASN A C 1
ATOM 2167 O O . ASN A 1 282 ? 2.105 -4.868 19.799 1.00 85.75 282 ASN A O 1
ATOM 2171 N N . LEU A 1 283 ? 0.123 -3.887 19.518 1.00 87.06 283 LEU A N 1
ATOM 2172 C CA . LEU A 1 283 ? 0.383 -3.458 18.130 1.00 87.06 283 LEU A CA 1
ATOM 2173 C C . LEU A 1 283 ? 1.596 -2.523 18.005 1.00 87.06 283 LEU A C 1
ATOM 2175 O O . LEU A 1 283 ? 2.224 -2.435 16.952 1.00 87.06 283 LEU A O 1
ATOM 2179 N N . THR A 1 284 ? 1.934 -1.816 19.084 1.00 84.19 284 THR A N 1
ATOM 2180 C CA . THR A 1 284 ? 3.053 -0.872 19.105 1.00 84.19 284 THR A CA 1
ATOM 2181 C C . THR A 1 284 ? 4.417 -1.550 19.112 1.00 84.19 284 THR A C 1
ATOM 2183 O O . THR A 1 284 ? 5.394 -0.896 18.768 1.00 84.19 284 THR A O 1
ATOM 2186 N N . MET A 1 285 ? 4.497 -2.850 19.422 1.00 86.69 285 MET A N 1
ATOM 2187 C CA . MET A 1 285 ? 5.761 -3.598 19.373 1.00 86.69 285 MET A CA 1
ATOM 2188 C C . MET A 1 285 ? 6.372 -3.640 17.966 1.00 86.69 285 MET A C 1
ATOM 2190 O O . MET A 1 285 ? 7.590 -3.699 17.824 1.00 86.69 285 MET A O 1
ATOM 2194 N N . PHE A 1 286 ? 5.528 -3.575 16.931 1.00 86.12 286 PHE A N 1
ATOM 2195 C CA . PHE A 1 286 ? 5.957 -3.592 15.534 1.00 86.12 286 PHE A CA 1
ATOM 2196 C C . PHE A 1 286 ? 6.458 -2.226 15.054 1.00 86.12 286 PHE A C 1
ATOM 2198 O O . PHE A 1 286 ? 7.108 -2.132 14.017 1.00 86.12 286 PHE A O 1
ATOM 2205 N N . VAL A 1 287 ? 6.142 -1.150 15.782 1.00 82.88 287 VAL A N 1
ATOM 2206 C CA . VAL A 1 287 ? 6.437 0.225 15.378 1.00 82.88 287 VAL A CA 1
ATOM 2207 C C . VAL A 1 287 ? 7.765 0.676 15.982 1.00 82.88 287 VAL A C 1
ATOM 2209 O O . VAL A 1 287 ? 7.915 0.777 17.198 1.00 82.88 287 VAL A O 1
ATOM 2212 N N . ARG A 1 288 ? 8.731 1.033 15.130 1.00 71.62 288 ARG A N 1
ATOM 2213 C CA . ARG A 1 288 ? 10.027 1.592 15.551 1.00 71.62 288 ARG A CA 1
ATOM 2214 C C . ARG A 1 288 ? 10.015 3.108 15.410 1.00 71.62 288 ARG A C 1
ATOM 2216 O O . ARG A 1 288 ? 10.621 3.671 14.505 1.00 71.62 288 ARG A O 1
ATOM 2223 N N . ARG A 1 289 ? 9.303 3.757 16.329 1.00 58.12 289 ARG A N 1
ATOM 2224 C CA . ARG A 1 289 ? 8.841 5.145 16.203 1.00 58.12 289 ARG A CA 1
ATOM 2225 C C . ARG A 1 289 ? 9.921 6.231 16.061 1.00 58.12 289 ARG A C 1
ATOM 2227 O O . ARG A 1 289 ? 9.571 7.352 15.711 1.00 58.12 289 ARG A O 1
ATOM 2234 N N . SER A 1 290 ? 11.204 5.972 16.356 1.00 48.81 290 SER A N 1
ATOM 2235 C CA . SER A 1 290 ? 12.176 7.084 16.487 1.00 48.81 290 SER A CA 1
ATOM 2236 C C . SER A 1 290 ? 13.665 6.766 16.289 1.00 48.81 290 SER A C 1
ATOM 2238 O O . SER A 1 290 ? 14.477 7.680 16.343 1.00 48.81 290 SER A O 1
ATOM 2240 N N . THR A 1 291 ? 14.093 5.528 16.025 1.00 50.34 291 THR A N 1
ATOM 2241 C CA . THR A 1 291 ? 15.542 5.233 15.895 1.00 50.34 291 THR A CA 1
ATOM 2242 C C . THR A 1 291 ? 16.070 5.259 14.460 1.00 50.34 291 THR A C 1
ATOM 2244 O O . THR A 1 291 ? 17.278 5.347 14.256 1.00 50.34 291 THR A O 1
ATOM 2247 N N . ALA A 1 292 ? 15.198 5.223 13.448 1.00 50.22 292 ALA A N 1
ATOM 2248 C CA . ALA A 1 292 ? 15.626 5.213 12.045 1.00 50.22 292 ALA A CA 1
ATOM 2249 C C . ALA A 1 292 ? 15.890 6.613 11.454 1.00 50.22 292 ALA A C 1
ATOM 2251 O O . ALA A 1 292 ? 16.639 6.712 10.480 1.00 50.22 292 ALA A O 1
ATOM 2252 N N . ARG A 1 293 ? 15.292 7.677 12.017 1.00 58.28 293 ARG A N 1
ATOM 2253 C CA . ARG A 1 293 ? 15.321 9.039 11.445 1.00 58.28 293 ARG A CA 1
ATOM 2254 C C . ARG A 1 293 ? 16.144 10.058 12.234 1.00 58.28 293 ARG A C 1
ATOM 2256 O O . ARG A 1 293 ? 16.864 10.832 11.616 1.00 58.28 293 ARG A O 1
ATOM 2263 N N . ASP A 1 294 ? 16.060 10.053 13.564 1.00 58.31 294 ASP A N 1
ATOM 2264 C CA . ASP A 1 294 ? 16.394 11.257 14.347 1.00 58.31 294 ASP A CA 1
ATOM 2265 C C . ASP A 1 294 ? 17.866 11.369 14.787 1.00 58.31 294 ASP A C 1
ATOM 2267 O O . ASP A 1 294 ? 18.300 12.448 15.174 1.00 58.31 294 ASP A O 1
ATOM 2271 N N . PHE A 1 295 ? 18.680 10.311 14.661 1.00 52.44 295 PHE A N 1
ATOM 2272 C CA . PHE A 1 295 ? 20.103 10.343 15.054 1.00 52.44 295 PHE A CA 1
ATOM 2273 C C . PHE A 1 295 ? 21.051 9.683 14.044 1.00 52.44 295 PHE A C 1
ATOM 2275 O O . PHE A 1 295 ? 22.050 9.066 14.416 1.00 52.44 295 PHE A O 1
ATOM 2282 N N . ARG A 1 296 ? 20.771 9.785 12.740 1.00 57.56 296 ARG A N 1
ATOM 2283 C CA . ARG A 1 296 ? 21.724 9.311 11.725 1.00 57.56 296 ARG A CA 1
ATOM 2284 C C . ARG A 1 296 ? 22.760 10.387 11.421 1.00 57.56 296 ARG A C 1
ATOM 2286 O O . ARG A 1 296 ? 22.535 11.279 10.610 1.00 57.56 296 ARG A O 1
ATOM 2293 N N . ILE A 1 297 ? 23.913 10.277 12.077 1.00 58.44 297 ILE A N 1
ATOM 2294 C CA . ILE A 1 297 ? 25.113 11.035 11.722 1.00 58.44 297 ILE A CA 1
ATOM 2295 C C . ILE A 1 297 ? 25.563 10.564 10.336 1.00 58.44 297 ILE A C 1
ATOM 2297 O O . ILE A 1 297 ? 25.984 9.420 10.167 1.00 58.44 297 ILE A O 1
ATOM 2301 N N . ASP A 1 298 ? 25.475 11.445 9.342 1.00 64.12 298 ASP A N 1
ATOM 2302 C CA . ASP A 1 298 ? 26.063 11.206 8.026 1.00 64.12 298 ASP A CA 1
ATOM 2303 C C . ASP A 1 298 ? 27.588 11.183 8.173 1.00 64.12 298 ASP A C 1
ATOM 2305 O O . ASP A 1 298 ? 28.246 12.221 8.251 1.00 64.12 298 ASP A O 1
ATOM 2309 N N . SER A 1 299 ? 28.146 9.977 8.268 1.00 66.81 299 SER A N 1
ATOM 2310 C CA . SER A 1 299 ? 29.568 9.758 8.518 1.00 66.81 299 SER A CA 1
ATOM 2311 C C . SER A 1 299 ? 30.438 10.313 7.394 1.00 66.81 299 SER A C 1
ATOM 2313 O O . SER A 1 299 ? 31.578 10.682 7.652 1.00 66.81 299 SER A O 1
ATOM 2315 N N . ALA A 1 300 ? 29.919 10.390 6.163 1.00 71.44 300 ALA A N 1
ATOM 2316 C CA . ALA A 1 300 ? 30.638 10.964 5.031 1.00 71.44 300 ALA A CA 1
ATOM 2317 C C . ALA A 1 300 ? 30.662 12.491 5.135 1.00 71.44 300 ALA A C 1
ATOM 2319 O O . ALA A 1 300 ? 31.720 13.104 5.031 1.00 71.44 300 ALA A O 1
ATOM 2320 N N . LYS A 1 301 ? 29.520 13.114 5.441 1.00 73.50 301 LYS A N 1
ATOM 2321 C CA . LYS A 1 301 ? 29.448 14.564 5.662 1.00 73.50 301 LYS A CA 1
ATOM 2322 C C . LYS A 1 301 ? 30.233 15.008 6.897 1.00 73.50 301 LYS A C 1
ATOM 2324 O O . LYS A 1 301 ? 30.855 16.067 6.868 1.00 73.50 301 LYS A O 1
ATOM 2329 N N . LEU A 1 302 ? 30.212 14.215 7.968 1.00 78.12 302 LEU A N 1
ATOM 2330 C CA . LEU A 1 302 ? 31.008 14.465 9.168 1.00 78.12 302 LEU A CA 1
ATOM 2331 C C . LEU A 1 302 ? 32.503 14.344 8.861 1.00 78.12 302 LEU A C 1
ATOM 2333 O O . LEU A 1 302 ? 33.253 15.248 9.206 1.00 78.12 302 LEU A O 1
ATOM 2337 N N . ARG A 1 303 ? 32.921 13.285 8.159 1.00 77.94 303 ARG A N 1
ATOM 2338 C CA . ARG A 1 303 ? 34.318 13.086 7.748 1.00 77.94 303 ARG A CA 1
ATOM 2339 C C . ARG A 1 303 ? 34.815 14.209 6.846 1.00 77.94 303 ARG A C 1
ATOM 2341 O O . ARG A 1 303 ? 35.858 14.764 7.136 1.00 77.94 303 ARG A O 1
ATOM 2348 N N . ASN A 1 304 ? 34.025 14.616 5.853 1.00 82.31 304 ASN A N 1
ATOM 2349 C CA . ASN A 1 304 ? 34.375 15.731 4.969 1.00 82.31 304 ASN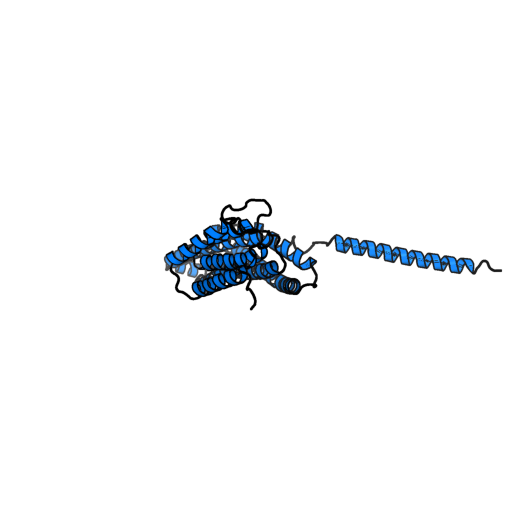 A CA 1
ATOM 2350 C C . ASN A 1 304 ? 34.478 17.069 5.720 1.00 82.31 304 ASN A C 1
ATOM 2352 O O . ASN A 1 304 ? 35.255 17.935 5.337 1.00 82.31 304 ASN A O 1
ATOM 2356 N N . ARG A 1 305 ? 33.680 17.270 6.778 1.00 79.25 305 ARG A N 1
ATOM 2357 C CA . ARG A 1 305 ? 33.802 18.452 7.646 1.00 79.25 305 ARG A CA 1
ATOM 2358 C C . ARG A 1 305 ? 35.028 18.388 8.552 1.00 79.25 305 ARG A C 1
ATOM 2360 O O . ARG A 1 305 ? 35.590 19.438 8.833 1.00 79.25 305 ARG A O 1
ATOM 2367 N N . LEU A 1 306 ? 35.401 17.197 9.018 1.00 80.31 306 LEU A N 1
ATOM 2368 C CA . LEU A 1 306 ? 36.606 16.991 9.820 1.00 80.31 306 LEU A CA 1
ATOM 2369 C C . LEU A 1 306 ? 37.861 17.243 8.977 1.00 80.31 306 LEU A C 1
ATOM 2371 O O . LEU A 1 306 ? 38.654 18.088 9.365 1.00 80.31 306 LEU A O 1
ATOM 2375 N N . THR A 1 307 ? 37.965 16.648 7.784 1.00 79.31 307 THR A N 1
ATOM 2376 C CA . THR A 1 307 ? 39.108 16.877 6.881 1.00 79.31 307 THR A CA 1
ATOM 2377 C C . THR A 1 307 ? 39.217 18.333 6.443 1.00 79.31 307 THR A C 1
ATOM 2379 O O . THR A 1 307 ? 40.299 18.899 6.478 1.00 79.31 307 THR A O 1
ATOM 2382 N N . LYS A 1 308 ? 38.096 18.993 6.119 1.00 79.56 308 LYS A N 1
ATOM 2383 C CA . LYS A 1 308 ? 38.124 20.420 5.765 1.00 79.56 308 LYS A CA 1
ATOM 2384 C C . LYS A 1 308 ? 38.619 21.299 6.922 1.00 79.56 308 LYS A C 1
ATOM 2386 O O . LYS A 1 308 ? 39.273 22.308 6.697 1.00 79.56 308 LYS A O 1
ATOM 2391 N N . ARG A 1 309 ? 38.296 20.937 8.166 1.00 75.50 309 ARG A N 1
ATOM 2392 C CA . ARG A 1 309 ? 38.767 21.671 9.344 1.00 75.50 309 ARG A CA 1
ATOM 2393 C C . ARG A 1 309 ? 40.261 21.448 9.590 1.00 75.50 309 ARG A C 1
ATOM 2395 O O . ARG A 1 309 ? 40.931 22.402 9.958 1.00 75.50 309 ARG A O 1
ATOM 2402 N N . GLU A 1 310 ? 40.758 20.233 9.372 1.00 75.25 310 GLU A N 1
ATOM 2403 C CA . GLU A 1 310 ? 42.192 19.914 9.435 1.00 75.25 310 GLU A CA 1
ATOM 2404 C C . GLU A 1 310 ? 42.974 20.716 8.377 1.00 75.25 310 GLU A C 1
ATOM 2406 O O . GLU A 1 310 ? 43.946 21.383 8.716 1.00 75.25 310 GLU A O 1
ATOM 2411 N N . GLU A 1 311 ? 42.479 20.782 7.135 1.00 74.75 311 GLU A N 1
ATOM 2412 C CA . GLU A 1 311 ? 43.063 21.603 6.058 1.00 74.75 311 GLU A CA 1
ATOM 2413 C C . GLU A 1 311 ? 43.059 23.112 6.398 1.00 74.75 311 GLU A C 1
ATOM 2415 O O . GLU A 1 311 ? 44.064 23.799 6.222 1.00 74.75 311 GLU A O 1
ATOM 2420 N N . GLU A 1 312 ? 41.957 23.636 6.951 1.00 72.44 312 GLU A N 1
ATOM 2421 C CA . GLU A 1 312 ? 41.845 25.042 7.381 1.00 72.44 312 GLU A CA 1
ATOM 2422 C C . GLU A 1 312 ? 42.694 25.386 8.630 1.00 72.44 312 GLU A C 1
ATOM 2424 O O . GLU A 1 312 ? 42.934 26.568 8.915 1.00 72.44 312 GLU A O 1
ATOM 2429 N N . GLU A 1 313 ? 43.087 24.393 9.432 1.00 67.75 313 GLU A N 1
ATOM 2430 C CA . GLU A 1 313 ? 43.981 24.552 10.588 1.00 67.75 313 GLU A CA 1
ATOM 2431 C C . GLU A 1 313 ? 45.459 24.480 10.153 1.00 67.75 313 GLU A C 1
ATOM 2433 O O . GLU A 1 313 ? 46.260 25.299 10.614 1.00 67.75 313 GLU A O 1
ATOM 2438 N N . ASP A 1 314 ? 45.798 23.622 9.186 1.00 66.25 314 ASP A N 1
ATOM 2439 C CA . ASP A 1 314 ? 47.135 23.541 8.581 1.00 66.25 314 ASP A CA 1
ATOM 2440 C C . ASP A 1 314 ? 47.492 24.794 7.759 1.00 66.25 314 ASP A C 1
ATOM 2442 O O . ASP A 1 314 ? 48.610 25.307 7.867 1.00 66.25 314 ASP A O 1
ATOM 2446 N N . GLU A 1 315 ? 46.546 25.363 6.998 1.00 62.62 315 GLU A N 1
ATOM 2447 C CA . GLU A 1 315 ? 46.758 26.628 6.271 1.00 62.62 315 GLU A CA 1
ATOM 2448 C C . GLU A 1 315 ? 47.008 27.807 7.229 1.00 62.62 315 GLU A C 1
ATOM 2450 O O . GLU A 1 315 ? 47.925 28.608 7.018 1.00 62.62 315 GLU A O 1
ATOM 2455 N N . ARG A 1 316 ? 46.265 27.877 8.344 1.00 59.78 316 ARG A N 1
ATOM 2456 C CA . ARG A 1 316 ? 46.476 28.898 9.386 1.00 59.78 316 ARG A CA 1
ATOM 2457 C C . ARG A 1 316 ? 47.792 28.709 10.139 1.00 59.78 316 ARG A C 1
ATOM 2459 O O . ARG A 1 316 ? 48.450 29.698 10.460 1.00 59.78 316 ARG A O 1
ATOM 2466 N N . GLY A 1 317 ? 48.204 27.469 10.403 1.00 56.78 317 GLY A N 1
ATOM 2467 C CA . GLY A 1 317 ? 49.513 27.163 10.988 1.00 56.78 317 GLY A CA 1
ATOM 2468 C C . GLY A 1 317 ? 50.677 27.524 10.056 1.00 56.78 317 GLY A C 1
ATOM 2469 O O . GLY A 1 317 ? 51.689 28.072 10.504 1.00 56.78 317 GLY A O 1
ATOM 2470 N N . GLY A 1 318 ? 50.513 27.289 8.751 1.00 56.22 318 GLY A N 1
ATOM 2471 C CA . GLY A 1 318 ? 51.483 27.640 7.714 1.00 56.22 318 GLY A CA 1
ATOM 2472 C C . GLY A 1 318 ? 51.677 29.149 7.543 1.00 56.22 318 GLY A C 1
ATOM 2473 O O . GLY A 1 318 ? 52.816 29.617 7.489 1.00 56.22 318 GLY A O 1
ATOM 2474 N N . GLU A 1 319 ? 50.597 29.936 7.528 1.00 54.16 319 GLU A N 1
ATOM 2475 C CA . GLU A 1 319 ? 50.680 31.401 7.421 1.00 54.16 319 GLU A CA 1
ATOM 2476 C C . GLU A 1 319 ? 51.370 32.050 8.631 1.00 54.16 319 GLU A C 1
ATOM 2478 O O . GLU A 1 319 ? 52.174 32.972 8.463 1.00 54.16 319 GLU A O 1
ATOM 2483 N N . VAL A 1 320 ? 51.130 31.542 9.846 1.00 56.94 320 VAL A N 1
ATOM 2484 C CA . VAL A 1 320 ? 51.801 32.024 11.067 1.00 56.94 320 VAL A CA 1
ATOM 2485 C C . VAL A 1 320 ? 53.304 31.719 11.028 1.00 56.94 320 VAL A C 1
ATOM 2487 O O . VAL A 1 320 ? 54.114 32.579 11.380 1.00 56.94 320 VAL A O 1
ATOM 2490 N N . LEU A 1 321 ? 53.705 30.545 10.526 1.00 55.41 321 LEU A N 1
ATOM 2491 C CA . LEU A 1 321 ? 55.117 30.168 10.396 1.00 55.41 321 LEU A CA 1
ATOM 2492 C C . LEU A 1 321 ? 55.848 30.983 9.310 1.00 55.41 321 LEU A C 1
ATOM 2494 O O . LEU A 1 321 ? 57.015 31.345 9.481 1.00 55.41 321 LEU A O 1
ATOM 2498 N N . VAL A 1 322 ? 55.171 31.310 8.203 1.00 57.59 322 VAL A N 1
ATOM 2499 C CA . VAL A 1 322 ? 55.718 32.156 7.124 1.00 57.59 322 VAL A CA 1
ATOM 2500 C C . VAL A 1 322 ? 55.879 33.609 7.581 1.00 57.59 322 VAL A C 1
ATOM 2502 O O . VAL A 1 322 ? 56.881 34.246 7.248 1.00 57.59 322 VAL A O 1
ATOM 2505 N N . LYS A 1 323 ? 54.943 34.128 8.385 1.00 54.50 323 LYS A N 1
ATOM 2506 C CA . LYS A 1 323 ? 55.030 35.482 8.949 1.00 54.50 323 LYS A CA 1
ATOM 2507 C C . LYS A 1 323 ? 56.148 35.594 9.994 1.00 54.50 323 LYS A C 1
ATOM 2509 O O . LYS A 1 323 ? 56.964 36.505 9.897 1.00 54.50 323 LYS A O 1
ATOM 2514 N N . ALA A 1 324 ? 56.285 34.596 10.872 1.00 55.66 324 ALA A N 1
ATOM 2515 C CA . ALA A 1 324 ? 57.392 34.513 11.830 1.00 55.66 324 ALA A CA 1
ATOM 2516 C C . ALA A 1 324 ? 58.769 34.394 11.144 1.00 55.66 324 ALA A C 1
ATOM 2518 O O . ALA A 1 324 ? 59.741 34.997 11.594 1.00 55.66 324 ALA A O 1
ATOM 2519 N N . LYS A 1 325 ? 58.869 33.671 10.015 1.00 53.78 325 LYS A N 1
ATOM 2520 C CA . LYS A 1 325 ? 60.106 33.622 9.213 1.00 53.78 325 LYS A CA 1
ATOM 2521 C C . LYS A 1 325 ? 60.432 34.949 8.528 1.00 53.78 325 LYS A C 1
ATOM 2523 O O . LYS A 1 325 ? 61.609 35.274 8.426 1.00 53.78 325 LYS A O 1
ATOM 2528 N N . ARG A 1 326 ? 59.436 35.711 8.060 1.00 53.03 326 ARG A N 1
ATOM 2529 C CA . ARG A 1 326 ? 59.669 37.050 7.486 1.00 53.03 326 ARG A CA 1
ATOM 2530 C C . ARG A 1 326 ? 60.156 38.040 8.540 1.00 53.03 326 ARG A C 1
ATOM 2532 O O . ARG A 1 326 ? 61.132 38.734 8.289 1.00 53.03 326 ARG A O 1
ATOM 2539 N N . GLU A 1 327 ? 59.548 38.030 9.722 1.00 51.69 327 GLU A N 1
ATOM 2540 C CA . GLU A 1 327 ? 59.964 38.893 10.831 1.00 51.69 327 GLU A CA 1
ATOM 2541 C C . GLU A 1 327 ? 61.368 38.519 11.341 1.00 51.69 327 GLU A C 1
ATOM 2543 O O . GLU A 1 327 ? 62.169 39.401 11.615 1.00 51.69 327 GLU A O 1
ATOM 2548 N N . HIS A 1 328 ? 61.742 37.233 11.367 1.00 48.88 328 HIS A N 1
ATOM 2549 C CA . HIS A 1 328 ? 63.090 36.806 11.777 1.00 48.88 328 HIS A CA 1
ATOM 2550 C C . HIS A 1 328 ? 64.201 37.145 10.754 1.00 48.88 328 HIS A C 1
ATOM 2552 O O . HIS A 1 328 ? 65.377 37.194 11.117 1.00 48.88 328 HIS A O 1
ATOM 2558 N N . VAL A 1 329 ? 63.871 37.380 9.478 1.00 53.19 329 VAL A N 1
ATOM 2559 C CA . VAL A 1 329 ? 64.857 37.787 8.455 1.00 53.19 329 VAL A CA 1
ATOM 2560 C C . VAL A 1 329 ? 65.142 39.295 8.511 1.00 53.19 329 VAL A C 1
ATOM 2562 O O . VAL A 1 329 ? 66.262 39.703 8.215 1.00 53.19 329 VAL A O 1
ATOM 2565 N N . GLU A 1 330 ? 64.197 40.120 8.974 1.00 48.50 330 GLU A N 1
ATOM 2566 C CA . GLU A 1 330 ? 64.410 41.572 9.127 1.00 48.50 330 GLU A CA 1
ATOM 2567 C C . GLU A 1 330 ? 65.349 41.946 10.291 1.00 48.50 330 GLU A C 1
ATOM 2569 O O . GLU A 1 330 ? 65.928 43.028 10.276 1.00 48.50 330 GLU A O 1
ATOM 2574 N N . TRP A 1 331 ? 65.590 41.050 11.256 1.00 47.84 331 TRP A N 1
ATOM 2575 C CA . TRP A 1 331 ? 66.535 41.288 12.364 1.00 47.84 331 TRP A CA 1
ATOM 2576 C C . TRP A 1 331 ? 68.002 40.945 12.044 1.00 47.84 331 TRP A C 1
ATOM 2578 O O . TRP A 1 331 ? 68.877 41.224 12.860 1.00 47.84 331 TRP A O 1
ATOM 2588 N N . PHE A 1 332 ? 68.293 40.358 10.877 1.00 45.34 332 PHE A N 1
ATOM 2589 C CA . PHE A 1 332 ? 69.644 39.929 10.474 1.00 45.34 332 PHE A CA 1
ATOM 2590 C C . PHE A 1 332 ? 70.180 40.684 9.247 1.00 45.34 332 PHE A C 1
ATOM 2592 O O . PHE A 1 332 ? 70.932 40.139 8.441 1.00 45.34 332 PHE A O 1
ATOM 2599 N N . VAL A 1 333 ? 69.808 41.958 9.109 1.00 51.50 333 VAL A N 1
ATOM 2600 C CA . VAL A 1 333 ? 70.465 42.891 8.186 1.00 51.50 333 VAL A CA 1
ATOM 2601 C C . VAL A 1 333 ? 70.874 44.140 8.967 1.00 51.50 333 VAL A C 1
ATOM 2603 O O . VAL A 1 333 ? 70.174 45.149 8.980 1.00 51.50 333 VAL A O 1
ATOM 2606 N N . CYS A 1 334 ? 72.006 44.035 9.660 1.00 40.00 334 CYS A N 1
ATOM 2607 C CA . CYS A 1 334 ? 72.869 45.136 10.088 1.00 40.00 334 CYS A CA 1
ATOM 2608 C C . CYS A 1 334 ? 74.316 44.681 9.905 1.00 40.00 334 CYS A C 1
ATOM 2610 O O . CYS A 1 334 ? 74.630 43.555 10.353 1.00 40.00 334 CYS A O 1
#

Organism: Blastocystis hominis (NCBI:txid12968)

Secondary structure (DSSP, 8-state):
-----HHHHHHHHHHHHHHHHHHS---HHHHHHHHHHHHHHHH-TTS-TTS-HHHHHHHHHHHHHHHHHSSSHHHHHHHHHHHHH-SSS---GGGTT--TTTHHHHHHHHHHHHHHHHHHHHHHHHHS-----S-HHHHHHHHHH-HHHHHHHHHHHHHHHHHHHHHHHHHHHHHTS---HHHHHHHHHHHHHHHHHHHHHHHHHHHHGGGS-HHHHHHHHHIIIIIIHHHHHHHHHHHHHSTTSSHHHHHHHHHHHHHHHHHHHHHHHHHHHHHHTTTSS-GGGG---STTTTT---HHHHHHHHHHHHHHHHHHHHHHHHHHHHHHHHTT--

Mean predicted aligned error: 10.82 Å

pLDDT: mean 81.98, std 15.01, range [34.97, 97.94]

InterPro domains:
  IPR026171 Fanconi anemia group I protein [PTHR21818] (7-316)
  IPR029314 FANCI solenoid 4 domain [PF14678] (82-303)

Solvent-accessible surface area (backbone atoms only — not comparable to full-atom values): 18164 Å² total; per-residue (Å²): 134,87,82,75,58,71,54,61,57,52,25,51,52,41,49,51,51,39,52,45,67,73,71,47,93,73,50,73,66,57,50,49,51,55,47,52,59,52,41,55,63,24,46,48,84,78,67,58,100,77,73,42,58,61,34,57,38,36,50,44,37,40,51,32,53,50,24,68,74,41,99,60,33,59,80,58,49,41,61,52,28,47,48,54,30,45,91,70,83,60,64,44,71,66,47,60,70,64,41,89,87,37,32,35,53,44,49,31,33,48,28,53,34,51,48,57,56,46,52,61,53,45,50,49,52,69,72,64,60,65,91,74,59,93,48,68,70,59,39,52,54,48,45,71,76,45,48,67,59,57,52,52,49,31,53,53,52,33,54,51,30,53,53,53,37,52,49,45,54,38,51,34,28,56,56,66,25,95,58,49,56,70,28,47,35,42,45,50,53,31,50,30,51,51,33,45,46,49,28,56,50,40,47,43,34,38,63,38,27,86,59,35,46,58,68,42,48,46,57,32,46,40,50,38,41,63,53,28,50,58,42,50,54,54,48,52,52,53,54,68,68,67,54,80,84,46,73,47,46,45,52,36,59,65,44,47,63,54,33,51,49,26,50,52,51,30,56,56,30,44,48,48,26,27,62,52,40,73,51,80,55,70,62,58,78,38,51,75,90,61,79,85,72,78,74,73,78,56,62,65,65,50,48,55,50,50,53,52,49,52,53,58,48,51,54,54,52,48,53,53,54,52,51,52,51,54,58,58,54,67,78,73,74,128

Foldseek 3Di:
DDDDDVLVVLLVVLVVLVVCLVPPPDDQVNLVVLLVVLLVVQLDPPDPPPNDLSNVLSSLLSQLSSLLVHPHSLVRLVVLLLCLQDPDDPPVSSGVVDDPVNSLSSLLSNLVSLLVNLVVLLVVLVVLADDADPDPVVRVVVCVVCVVSLVVSLVVLLVSLVVLQSSLSSLLSSLNGPHDLQSLLSSLVSLLSSLQSLLSSLLSLLRVQQSRNVVSVLSSLLSCLQRRVVSVLVSLVVLVPPDDPDPSSVSSPVSSVSSVVSVLSNLVSQVSNCVSNVNPDPSNVSHPDPDSPDDDDPPVVVVVVVVVVVVVVVVVVVVVVVVVVVVVVVVPDD

Nearest PDB structures (foldseek):
  6h2e-assembly1_P-2  TM=2.022E-01  e=1.067E+00  Aeromonas hydrophila subsp. hydrophila AL09-71

Radius of gyration: 27.82 Å; Cα contacts (8 Å, |Δi|>4): 300; chains: 1; bounding box: 103×64×76 Å